Protein AF-A0A3S1U1F9-F1 (afdb_monomer_lite)

Sequence (236 aa):
ARSVPPVSLENPAATLSADITADLNAATVSAKGAITYQPGDEALVGSEPVVNFTAEGPFGAVKRAFDSEPLAQFLTQRALEKEQQRVEAMQAALLEKQRLRREVRYYAALQDARDKAAEELRRQEEAARLKAEADAKAEAEADAQAQAEADAKAQADAEAKAKADADAKAKADAEAKAAAEKQAADEAAKAQAEQERQKAEEAMRIASQEKARLEAERKAAQPPKVERAPLPQAND

pLDDT: mean 85.44, std 15.44, range [35.94, 98.38]

Structure (mmCIF, N/CA/C/O backbone):
data_AF-A0A3S1U1F9-F1
#
_entry.id   AF-A0A3S1U1F9-F1
#
loop_
_atom_site.group_PDB
_atom_site.id
_atom_site.type_symbol
_atom_site.label_atom_id
_atom_site.label_alt_id
_atom_site.label_comp_id
_atom_site.label_asym_id
_atom_site.label_entity_id
_atom_site.label_seq_id
_atom_site.pdbx_PDB_ins_code
_atom_site.Cartn_x
_atom_site.Cartn_y
_atom_site.Cartn_z
_atom_site.occupancy
_atom_site.B_iso_or_equiv
_atom_site.auth_seq_id
_atom_site.auth_comp_id
_atom_site.auth_asym_id
_atom_site.auth_atom_id
_atom_site.pdbx_PDB_model_num
ATOM 1 N N . ALA A 1 1 ? 36.579 3.514 -69.497 1.00 65.81 1 ALA A N 1
ATOM 2 C CA . ALA A 1 1 ? 35.609 3.051 -68.483 1.00 65.81 1 ALA A CA 1
ATOM 3 C C . ALA A 1 1 ? 34.168 3.002 -69.007 1.00 65.81 1 ALA A C 1
ATOM 5 O O . ALA A 1 1 ? 33.682 3.982 -69.561 1.00 65.81 1 ALA A O 1
ATOM 6 N N . ARG A 1 2 ? 33.480 1.869 -68.827 1.00 77.81 2 ARG A N 1
ATOM 7 C CA . ARG A 1 2 ? 32.028 1.714 -68.991 1.00 77.81 2 ARG A CA 1
ATOM 8 C C . ARG A 1 2 ? 31.416 1.624 -67.592 1.00 77.81 2 ARG A C 1
ATOM 10 O O . ARG A 1 2 ? 31.818 0.762 -66.813 1.00 77.81 2 ARG A O 1
ATOM 17 N N . SER A 1 3 ? 30.487 2.521 -67.276 1.00 78.25 3 SER A N 1
ATOM 18 C CA . SER A 1 3 ? 29.719 2.461 -66.029 1.00 78.25 3 SER A CA 1
ATOM 19 C C . SER A 1 3 ? 28.492 1.569 -66.223 1.00 78.25 3 SER A C 1
ATOM 21 O O . SER A 1 3 ? 27.852 1.619 -67.279 1.00 78.25 3 SER A O 1
ATOM 23 N N . VAL A 1 4 ? 28.200 0.722 -65.241 1.00 80.75 4 VAL A N 1
ATOM 24 C CA . VAL A 1 4 ? 26.965 -0.067 -65.160 1.00 80.75 4 VAL A CA 1
ATOM 25 C C . VAL A 1 4 ? 25.932 0.774 -64.397 1.00 80.75 4 VAL A C 1
ATOM 27 O O . VAL A 1 4 ? 26.329 1.530 -63.511 1.00 80.75 4 VAL A O 1
ATOM 30 N N . PRO A 1 5 ? 24.625 0.695 -64.718 1.00 83.44 5 PRO A N 1
ATOM 31 C CA . PRO A 1 5 ? 23.604 1.377 -63.930 1.00 83.44 5 PRO A CA 1
ATOM 32 C C . PRO A 1 5 ? 23.712 1.028 -62.436 1.00 83.44 5 PRO A C 1
ATOM 34 O O . PRO A 1 5 ? 24.032 -0.125 -62.124 1.00 83.44 5 PRO A O 1
ATOM 37 N N . PRO A 1 6 ? 23.426 1.983 -61.532 1.00 86.00 6 PRO A N 1
ATOM 38 C CA . PRO A 1 6 ? 23.401 1.722 -60.098 1.00 86.00 6 PRO A CA 1
ATOM 39 C C . PRO A 1 6 ? 22.451 0.566 -59.791 1.00 86.00 6 PRO A C 1
ATOM 41 O O . PRO A 1 6 ? 21.331 0.508 -60.308 1.00 86.00 6 PRO A O 1
ATOM 44 N N . VAL A 1 7 ? 22.899 -0.353 -58.942 1.00 91.19 7 VAL A N 1
ATOM 45 C CA . VAL A 1 7 ? 22.097 -1.481 -58.473 1.00 91.19 7 VAL A CA 1
ATOM 46 C C . VAL A 1 7 ? 21.600 -1.157 -57.069 1.00 91.19 7 VAL A C 1
ATOM 48 O O . VAL A 1 7 ? 22.403 -0.853 -56.191 1.00 91.19 7 VAL A O 1
ATOM 51 N N . SER A 1 8 ? 20.286 -1.241 -56.858 1.00 92.38 8 SER A N 1
ATOM 52 C CA . SER A 1 8 ? 19.668 -1.184 -55.530 1.00 92.38 8 SER A CA 1
ATOM 53 C C . SER A 1 8 ? 18.930 -2.490 -55.257 1.00 92.38 8 SER A C 1
ATOM 55 O O . SER A 1 8 ? 18.153 -2.946 -56.099 1.00 92.38 8 SER A O 1
ATOM 57 N N . LEU A 1 9 ? 19.185 -3.104 -54.103 1.00 93.50 9 LEU A N 1
ATOM 58 C CA . LEU A 1 9 ? 18.436 -4.248 -53.593 1.00 93.50 9 LEU A CA 1
ATOM 59 C C . LEU A 1 9 ? 17.911 -3.923 -52.202 1.00 93.50 9 LEU A C 1
ATOM 61 O O . LEU A 1 9 ? 18.671 -3.550 -51.313 1.00 93.50 9 LEU A O 1
ATOM 65 N N . GLU A 1 10 ? 16.619 -4.132 -52.001 1.00 94.94 10 GLU A N 1
ATOM 66 C CA . GLU A 1 10 ? 15.950 -3.859 -50.734 1.00 94.94 10 GLU A CA 1
ATOM 67 C C . GLU A 1 10 ? 15.416 -5.150 -50.129 1.00 94.94 10 GLU A C 1
ATOM 69 O O . GLU A 1 10 ? 14.883 -6.021 -50.824 1.00 94.94 10 GLU A O 1
ATOM 74 N N . ASN A 1 11 ? 15.550 -5.271 -48.813 1.00 92.88 11 ASN A N 1
ATOM 75 C CA . ASN A 1 11 ? 14.854 -6.271 -48.021 1.00 92.88 11 ASN A CA 1
ATOM 76 C C . ASN A 1 11 ? 14.323 -5.623 -46.723 1.00 92.88 11 ASN A C 1
ATOM 78 O O . ASN A 1 11 ? 14.666 -4.479 -46.427 1.00 92.88 11 ASN A O 1
ATOM 82 N N . PRO A 1 12 ? 13.505 -6.331 -45.920 1.00 92.75 12 PRO A N 1
ATOM 83 C CA . PRO A 1 12 ? 12.937 -5.765 -44.692 1.00 92.75 12 PRO A CA 1
ATOM 84 C C . PRO A 1 12 ? 13.952 -5.353 -43.610 1.00 92.75 12 PRO A C 1
ATOM 86 O O . PRO A 1 12 ? 13.562 -4.734 -42.630 1.00 92.75 12 PRO A O 1
ATOM 89 N N . ALA A 1 13 ? 15.222 -5.748 -43.726 1.00 92.62 13 ALA A N 1
ATOM 90 C CA . ALA A 1 13 ? 16.257 -5.476 -42.731 1.00 92.62 13 ALA A CA 1
ATOM 91 C C . ALA A 1 13 ? 17.274 -4.416 -43.187 1.00 92.62 13 ALA A C 1
ATOM 93 O O . ALA A 1 13 ? 17.924 -3.796 -42.343 1.00 92.62 13 ALA A O 1
ATOM 94 N N . ALA A 1 14 ? 17.456 -4.224 -44.496 1.00 95.62 14 ALA A N 1
ATOM 95 C CA . ALA A 1 14 ? 18.453 -3.327 -45.060 1.00 95.62 14 ALA A CA 1
ATOM 96 C C . ALA A 1 14 ? 18.211 -3.019 -46.547 1.00 95.62 14 ALA A C 1
ATOM 98 O O . ALA A 1 14 ? 17.645 -3.817 -47.298 1.00 95.62 14 ALA A O 1
ATOM 99 N N . THR A 1 15 ? 18.763 -1.890 -46.977 1.00 96.06 15 THR A N 1
ATOM 100 C CA . THR A 1 15 ? 18.894 -1.487 -48.378 1.00 96.06 15 THR A CA 1
ATOM 101 C C . THR A 1 15 ? 20.366 -1.534 -48.780 1.00 96.06 15 THR A C 1
ATOM 103 O O . THR A 1 15 ? 21.216 -0.948 -48.114 1.00 96.06 15 THR A O 1
ATOM 106 N N . LEU A 1 16 ? 20.676 -2.233 -49.869 1.00 95.81 16 LEU A N 1
ATOM 107 C CA . LEU A 1 16 ? 21.996 -2.289 -50.492 1.00 95.81 16 LEU A CA 1
ATOM 108 C C . LEU A 1 16 ? 21.984 -1.433 -51.759 1.00 95.81 16 LEU A C 1
ATOM 110 O O . LEU A 1 16 ? 21.204 -1.710 -52.665 1.00 95.81 16 LEU A O 1
ATOM 114 N N . SER A 1 17 ? 22.895 -0.471 -51.866 1.00 95.31 17 SER A N 1
ATOM 115 C CA . SER A 1 17 ? 23.140 0.306 -53.085 1.00 95.31 17 SER A CA 1
ATOM 116 C C . SER A 1 17 ? 24.580 0.117 -53.562 1.00 95.31 17 SER A C 1
ATOM 118 O O . SER A 1 17 ? 25.497 0.016 -52.747 1.00 95.31 17 SER A O 1
ATOM 120 N N . ALA A 1 18 ? 24.796 0.023 -54.876 1.00 94.69 18 ALA A N 1
ATOM 121 C CA . ALA A 1 18 ? 26.125 -0.165 -55.453 1.00 94.69 18 ALA A CA 1
ATOM 122 C C . ALA A 1 18 ? 26.265 0.456 -56.851 1.00 94.69 18 ALA A C 1
ATOM 124 O O . ALA A 1 18 ? 25.468 0.179 -57.747 1.00 94.69 18 ALA A O 1
ATOM 125 N N . ASP A 1 19 ? 27.350 1.198 -57.052 1.00 94.38 19 ASP A N 1
ATOM 126 C CA . ASP A 1 19 ? 27.831 1.700 -58.334 1.00 94.38 19 ASP A CA 1
ATOM 127 C C . ASP A 1 19 ? 29.018 0.863 -58.804 1.00 94.38 19 ASP A C 1
ATOM 129 O O . ASP A 1 19 ? 29.989 0.684 -58.064 1.00 94.38 19 ASP A O 1
ATOM 133 N N . ILE A 1 20 ? 28.966 0.362 -60.041 1.00 93.19 20 ILE A N 1
ATOM 134 C CA . ILE A 1 20 ? 30.002 -0.510 -60.608 1.00 93.19 20 ILE A CA 1
ATOM 135 C C . ILE A 1 20 ? 30.534 0.101 -61.903 1.00 93.19 20 ILE A C 1
ATOM 137 O O . ILE A 1 20 ? 29.786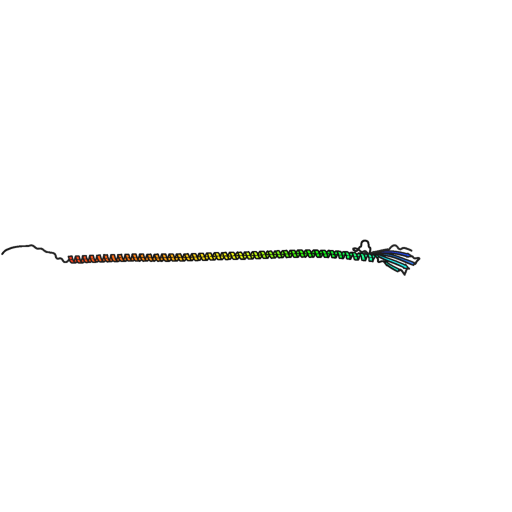 0.361 -62.844 1.00 93.19 20 ILE A O 1
ATOM 141 N N . THR A 1 21 ? 31.849 0.283 -61.984 1.00 92.50 21 THR A N 1
ATOM 142 C CA . THR A 1 21 ? 32.549 0.768 -63.175 1.00 92.50 21 THR A CA 1
ATOM 143 C C . THR A 1 21 ? 33.604 -0.241 -63.615 1.00 92.50 21 THR A C 1
ATOM 145 O O . THR A 1 21 ? 34.376 -0.749 -62.807 1.00 92.50 21 THR A O 1
ATOM 148 N N . ALA A 1 22 ? 33.664 -0.523 -64.914 1.00 90.62 22 ALA A N 1
ATOM 149 C CA . ALA A 1 22 ? 34.665 -1.408 -65.503 1.00 90.62 22 ALA A CA 1
ATOM 150 C C . ALA A 1 22 ? 35.508 -0.652 -66.536 1.00 90.62 22 ALA A C 1
ATOM 152 O O . ALA A 1 22 ? 34.971 -0.037 -67.463 1.00 90.62 22 ALA A O 1
ATOM 153 N N . ASP A 1 23 ? 36.832 -0.711 -66.419 1.00 90.94 23 ASP A N 1
ATOM 154 C CA . ASP A 1 23 ? 37.745 -0.249 -67.458 1.00 90.94 23 ASP A CA 1
ATOM 155 C C . ASP A 1 23 ? 38.333 -1.438 -68.223 1.00 90.94 23 ASP A C 1
ATOM 157 O O . ASP A 1 23 ? 39.190 -2.171 -67.733 1.00 90.94 23 ASP A O 1
ATOM 161 N N . LEU A 1 24 ? 37.848 -1.628 -69.451 1.00 87.06 24 LEU A N 1
ATOM 162 C CA . LEU A 1 24 ? 38.267 -2.729 -70.319 1.00 87.06 24 LEU A CA 1
ATOM 163 C C . LEU A 1 24 ? 39.668 -2.525 -70.911 1.00 87.06 24 LEU A C 1
ATOM 165 O O . LEU A 1 24 ? 40.294 -3.507 -71.295 1.00 87.06 24 LEU A O 1
ATOM 169 N N . ASN A 1 25 ? 40.173 -1.288 -70.962 1.00 88.50 25 ASN A N 1
ATOM 170 C CA . ASN A 1 25 ? 41.516 -1.006 -71.472 1.00 88.50 25 ASN A CA 1
ATOM 171 C C . ASN A 1 25 ? 42.571 -1.300 -70.401 1.00 88.50 25 ASN A C 1
ATOM 173 O O . ASN A 1 25 ? 43.625 -1.847 -70.707 1.00 88.50 25 ASN A O 1
ATOM 177 N N . ALA A 1 26 ? 42.273 -0.955 -69.145 1.00 89.50 26 ALA A N 1
ATOM 178 C CA . ALA A 1 26 ? 43.141 -1.236 -68.002 1.00 89.50 26 ALA A CA 1
ATOM 179 C C . ALA A 1 26 ? 42.895 -2.620 -67.367 1.00 89.50 26 ALA A C 1
ATOM 181 O O . ALA A 1 26 ? 43.621 -3.009 -66.454 1.00 89.50 26 ALA A O 1
ATOM 182 N N . ALA A 1 27 ? 41.881 -3.358 -67.833 1.00 91.00 27 ALA A N 1
ATOM 183 C CA . ALA A 1 27 ? 41.417 -4.614 -67.244 1.00 91.00 27 ALA A CA 1
ATOM 184 C C . ALA A 1 27 ? 41.086 -4.504 -65.737 1.00 91.00 27 ALA A C 1
ATOM 186 O O . ALA A 1 27 ? 41.333 -5.440 -64.970 1.00 91.00 27 ALA A O 1
ATOM 187 N N . THR A 1 28 ? 40.520 -3.370 -65.311 1.00 92.69 28 THR A N 1
ATOM 188 C CA . THR A 1 28 ? 40.162 -3.092 -63.912 1.00 92.69 28 THR A CA 1
ATOM 189 C C . THR A 1 28 ? 38.657 -2.970 -63.702 1.00 92.69 28 THR A C 1
ATOM 191 O O . THR A 1 28 ? 37.895 -2.594 -64.595 1.00 92.69 28 THR A O 1
ATOM 194 N N . VAL A 1 29 ? 38.227 -3.271 -62.479 1.00 93.56 29 VAL A N 1
ATOM 195 C CA . VAL A 1 29 ? 36.866 -3.055 -61.993 1.00 93.56 29 VAL A CA 1
ATOM 196 C C . VAL A 1 29 ? 36.914 -2.278 -60.684 1.00 93.56 29 VAL A C 1
ATOM 198 O O . VAL A 1 29 ? 37.769 -2.537 -59.835 1.00 93.56 29 VAL A O 1
ATOM 201 N N . SER A 1 30 ? 35.991 -1.336 -60.527 1.00 93.38 30 SER A N 1
ATOM 202 C CA . SER A 1 30 ? 35.712 -0.660 -59.268 1.00 93.38 30 SER A CA 1
ATOM 203 C C . SER A 1 30 ? 34.224 -0.759 -58.941 1.00 93.38 30 SER A C 1
ATOM 205 O O . SER A 1 30 ? 33.364 -0.629 -59.810 1.00 93.38 30 SER A O 1
ATOM 207 N N . ALA A 1 31 ? 33.917 -1.019 -57.679 1.00 93.50 31 ALA A N 1
ATOM 208 C CA . ALA A 1 31 ? 32.578 -0.988 -57.131 1.00 93.50 31 ALA A CA 1
ATOM 209 C C . ALA A 1 31 ? 32.597 -0.191 -55.829 1.00 93.50 31 ALA A C 1
ATOM 211 O O . ALA A 1 31 ? 33.501 -0.361 -55.007 1.00 93.50 31 ALA A O 1
ATOM 212 N N . LYS A 1 32 ? 31.612 0.679 -55.642 1.00 95.25 32 LYS A N 1
ATOM 213 C CA . LYS A 1 32 ? 31.396 1.418 -54.396 1.00 95.25 32 LYS A CA 1
ATOM 214 C C . LYS A 1 32 ? 29.932 1.315 -54.031 1.00 95.25 32 LYS A C 1
ATOM 216 O O . LYS A 1 32 ? 29.086 1.402 -54.910 1.00 95.25 32 LYS A O 1
ATOM 221 N N . GLY A 1 33 ? 29.635 1.126 -52.760 1.00 95.69 33 GLY A N 1
ATOM 222 C CA . GLY A 1 33 ? 28.258 0.986 -52.329 1.00 95.69 33 GLY A CA 1
ATOM 223 C C . GLY A 1 33 ? 28.092 1.111 -50.831 1.00 95.69 33 GLY A C 1
ATOM 224 O O . GLY A 1 33 ? 29.069 1.238 -50.090 1.00 95.69 33 GLY A O 1
ATOM 225 N N . ALA A 1 34 ? 26.839 1.062 -50.404 1.00 96.62 34 ALA A N 1
ATOM 226 C CA . ALA A 1 34 ? 26.437 1.171 -49.016 1.00 96.62 34 ALA A CA 1
ATOM 227 C C . ALA A 1 34 ? 25.388 0.109 -48.678 1.00 96.62 34 ALA A C 1
ATOM 229 O O . ALA A 1 34 ? 24.544 -0.243 -49.502 1.00 96.62 34 ALA A O 1
ATOM 230 N N . ILE A 1 35 ? 25.453 -0.400 -47.452 1.00 96.44 35 ILE A N 1
ATOM 231 C CA . ILE A 1 35 ? 24.414 -1.217 -46.828 1.00 96.44 35 ILE A CA 1
ATOM 232 C C . ILE A 1 35 ? 23.820 -0.378 -45.702 1.00 96.44 35 ILE A C 1
ATOM 234 O O . ILE A 1 35 ? 24.473 -0.187 -44.678 1.00 96.44 35 ILE A O 1
ATOM 238 N N . THR A 1 36 ? 22.602 0.116 -45.889 1.00 96.00 36 THR A N 1
ATOM 239 C CA . THR A 1 36 ? 21.860 0.888 -44.887 1.00 96.00 36 THR A CA 1
ATOM 240 C C . THR A 1 36 ? 20.886 -0.037 -44.177 1.00 96.00 36 THR A C 1
ATOM 242 O O . THR A 1 36 ? 19.937 -0.526 -44.790 1.00 96.00 36 THR A O 1
ATOM 245 N N . TYR A 1 37 ? 21.110 -0.305 -42.893 1.00 94.88 37 TYR A N 1
ATOM 246 C CA . TYR A 1 37 ? 20.192 -1.109 -42.087 1.00 94.88 37 TYR A CA 1
ATOM 247 C C . TYR A 1 37 ? 18.928 -0.311 -41.748 1.00 94.88 37 TYR A C 1
ATOM 249 O O . TYR A 1 37 ? 18.971 0.908 -41.604 1.00 94.88 37 TYR A O 1
ATOM 257 N N . GLN A 1 38 ? 17.795 -0.995 -41.604 1.00 93.44 38 GLN A N 1
ATOM 258 C CA . GLN A 1 38 ? 16.540 -0.382 -41.169 1.00 93.44 38 GLN A CA 1
ATOM 259 C C . GLN A 1 38 ? 16.407 -0.532 -39.645 1.00 93.44 38 GLN A C 1
ATOM 261 O O . GLN A 1 38 ? 16.149 -1.638 -39.169 1.00 93.44 38 GLN A O 1
ATOM 266 N N . PRO A 1 39 ? 16.590 0.541 -38.851 1.00 89.06 39 PRO A N 1
ATOM 267 C CA . PRO A 1 39 ? 16.597 0.435 -37.392 1.00 89.06 39 PRO A CA 1
ATOM 268 C C . PRO A 1 39 ? 15.194 0.324 -36.767 1.00 89.06 39 PRO A C 1
ATOM 270 O O . PRO A 1 39 ? 15.086 0.022 -35.582 1.00 89.06 39 PRO A O 1
ATOM 273 N N . GLY A 1 40 ? 14.115 0.546 -37.528 1.00 88.88 40 GLY A N 1
ATOM 274 C CA . GLY A 1 40 ? 12.737 0.460 -37.025 1.00 88.88 40 GLY A CA 1
ATOM 275 C C . GLY A 1 40 ? 12.494 1.400 -35.839 1.00 88.88 40 GLY A C 1
ATOM 276 O O . GLY A 1 40 ? 12.850 2.576 -35.897 1.00 88.88 40 GLY A O 1
ATOM 277 N N . ASP A 1 41 ? 11.959 0.863 -34.739 1.00 85.00 41 ASP A N 1
ATOM 278 C CA . ASP A 1 41 ? 11.736 1.588 -33.473 1.00 85.00 41 ASP A CA 1
ATOM 279 C C . ASP A 1 41 ? 13.042 2.038 -32.787 1.00 85.00 41 ASP A C 1
ATOM 281 O O . ASP A 1 41 ? 13.032 2.766 -31.791 1.00 85.00 41 ASP A O 1
ATOM 285 N N . GLU A 1 42 ? 14.188 1.589 -33.303 1.00 84.56 42 GLU A N 1
ATOM 286 C CA . GLU A 1 42 ? 15.514 1.990 -32.854 1.00 84.56 42 GLU A CA 1
ATOM 287 C C . GLU A 1 42 ? 16.142 3.110 -33.678 1.00 84.56 42 GLU A C 1
ATOM 289 O O . GLU A 1 42 ? 17.321 3.407 -33.489 1.00 84.56 42 GLU A O 1
ATOM 294 N N . ALA A 1 43 ? 15.377 3.729 -34.581 1.00 86.31 43 ALA A N 1
ATOM 295 C CA . ALA A 1 43 ? 15.843 4.862 -35.364 1.00 86.31 43 ALA A CA 1
ATOM 296 C C . ALA A 1 43 ? 16.355 5.991 -34.462 1.00 86.31 43 ALA A C 1
ATOM 298 O O . ALA A 1 43 ? 15.690 6.407 -33.512 1.00 86.31 43 ALA A O 1
ATOM 299 N N . LEU A 1 44 ? 17.539 6.497 -34.801 1.00 85.56 44 LEU A N 1
ATOM 300 C CA . LEU A 1 44 ? 18.187 7.593 -34.102 1.00 85.56 44 LEU A CA 1
ATOM 301 C C . LEU A 1 44 ? 18.213 8.830 -35.002 1.00 85.56 44 LEU A C 1
ATOM 303 O O . LEU A 1 44 ? 18.618 8.767 -36.161 1.00 85.56 44 LEU A O 1
ATOM 307 N N . VAL A 1 45 ? 17.777 9.972 -34.472 1.00 80.81 45 VAL A N 1
ATOM 308 C CA . VAL A 1 45 ? 17.743 11.230 -35.223 1.00 80.81 45 VAL A CA 1
ATOM 309 C C . VAL A 1 45 ? 19.170 11.666 -35.558 1.00 80.81 45 VAL A C 1
ATOM 311 O O . VAL A 1 45 ? 19.980 11.907 -34.669 1.00 80.81 45 VAL A O 1
ATOM 314 N N . GLY A 1 46 ? 19.472 11.793 -36.851 1.00 80.00 46 GLY A N 1
ATOM 315 C CA . GLY A 1 46 ? 20.762 12.302 -37.324 1.00 80.00 46 GLY A CA 1
ATOM 316 C C . GLY A 1 46 ? 21.886 11.267 -37.418 1.00 80.00 46 GLY A C 1
ATOM 317 O O . GLY A 1 46 ? 23.020 11.656 -37.688 1.00 80.00 46 GLY A O 1
ATOM 318 N N . SER A 1 47 ? 21.606 9.971 -37.241 1.00 85.81 47 SER A N 1
ATOM 319 C CA . SER A 1 47 ? 22.559 8.909 -37.585 1.00 85.81 47 SER A CA 1
ATOM 320 C C . SER A 1 47 ? 21.864 7.733 -38.263 1.00 85.81 47 SER A C 1
ATOM 322 O O . SER A 1 47 ? 20.813 7.268 -37.827 1.00 85.81 47 SER A O 1
ATOM 324 N N . GLU A 1 48 ? 22.469 7.247 -39.342 1.00 88.88 48 GLU A N 1
ATOM 325 C CA . GLU A 1 48 ? 21.988 6.080 -40.074 1.00 88.88 48 GLU A CA 1
ATOM 326 C C . GLU A 1 48 ? 22.963 4.912 -39.878 1.00 88.88 48 GLU A C 1
ATOM 328 O O . GLU A 1 48 ? 24.181 5.103 -39.965 1.00 88.88 48 GLU A O 1
ATOM 333 N N . PRO A 1 49 ? 22.467 3.690 -39.624 1.00 95.25 49 PRO A N 1
ATOM 334 C CA . PRO A 1 49 ? 23.313 2.511 -39.503 1.00 95.25 49 PRO A CA 1
ATOM 335 C C . PRO A 1 49 ? 23.764 2.049 -40.893 1.00 95.25 49 PRO A C 1
ATOM 337 O O . PRO A 1 49 ? 23.144 1.181 -41.507 1.00 95.25 49 PRO A O 1
ATOM 340 N N . VAL A 1 50 ? 24.846 2.640 -41.398 1.00 96.31 50 VAL A N 1
ATOM 341 C CA . VAL A 1 50 ? 25.380 2.363 -42.739 1.00 96.31 50 VAL A CA 1
ATOM 342 C C . VAL A 1 50 ? 26.739 1.671 -42.665 1.00 96.31 50 VAL A C 1
ATOM 344 O O . VAL A 1 50 ? 27.599 2.040 -41.865 1.00 96.31 50 VAL A O 1
ATOM 347 N N . VAL A 1 51 ? 26.947 0.682 -43.534 1.00 97.12 51 VAL A N 1
ATOM 348 C CA . VAL A 1 51 ? 28.263 0.103 -43.829 1.00 97.12 51 VAL A CA 1
ATOM 349 C C . VAL A 1 51 ? 28.613 0.405 -45.276 1.00 97.12 51 VAL A C 1
ATOM 351 O O . VAL A 1 51 ? 27.962 -0.089 -46.197 1.00 97.12 51 VAL A O 1
ATOM 354 N N . ASN A 1 52 ? 29.663 1.192 -45.480 1.00 96.56 52 ASN A N 1
ATOM 355 C CA . ASN A 1 52 ? 30.181 1.477 -46.810 1.00 96.56 52 ASN A CA 1
ATOM 356 C C . ASN A 1 52 ? 31.124 0.355 -47.239 1.00 96.56 52 ASN A C 1
ATOM 358 O O . ASN A 1 52 ? 31.871 -0.197 -46.429 1.00 96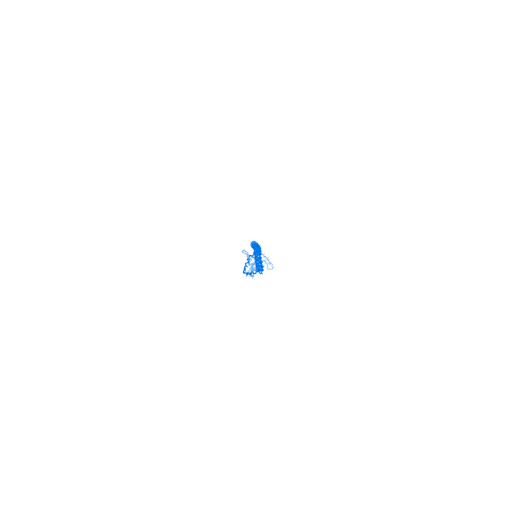.56 52 ASN A O 1
ATOM 362 N N . PHE A 1 53 ? 31.139 0.025 -48.523 1.00 96.62 53 PHE A N 1
ATOM 363 C CA . PHE A 1 53 ? 32.107 -0.912 -49.070 1.00 96.62 53 PHE A CA 1
ATOM 364 C C . PHE A 1 53 ? 32.689 -0.399 -50.377 1.00 96.62 53 PHE A C 1
ATOM 366 O O . PHE A 1 53 ? 32.034 0.276 -51.174 1.00 96.62 53 PHE A O 1
ATOM 373 N N . THR A 1 54 ? 33.944 -0.756 -50.610 1.00 96.56 54 THR A N 1
ATOM 374 C CA . THR A 1 54 ? 34.626 -0.523 -51.876 1.00 96.56 54 THR A CA 1
ATOM 375 C C . THR A 1 54 ? 35.291 -1.810 -52.332 1.00 96.56 54 THR A C 1
ATOM 377 O O . THR A 1 54 ? 35.774 -2.609 -51.528 1.00 96.56 54 THR A O 1
ATOM 380 N N . ALA A 1 55 ? 35.286 -2.049 -53.635 1.00 95.38 55 ALA A N 1
ATOM 381 C CA . ALA A 1 55 ? 35.986 -3.162 -54.245 1.00 95.38 55 ALA A CA 1
ATOM 382 C C . ALA A 1 55 ? 36.699 -2.656 -55.494 1.00 95.38 55 ALA A C 1
ATOM 384 O O . ALA A 1 55 ? 36.039 -2.192 -56.413 1.00 95.38 55 ALA A O 1
ATOM 385 N N . GLU A 1 56 ? 38.025 -2.711 -55.540 1.00 94.25 56 GLU A N 1
ATOM 386 C CA . GLU A 1 56 ? 38.796 -2.190 -56.669 1.00 94.25 56 GLU A CA 1
ATOM 387 C C . GLU A 1 56 ? 39.978 -3.101 -57.002 1.00 94.25 56 GLU A C 1
ATOM 389 O O . GLU A 1 56 ? 40.652 -3.639 -56.117 1.00 94.25 56 GLU A O 1
ATOM 394 N N . GLY A 1 57 ? 40.228 -3.295 -58.294 1.00 93.44 57 GLY A N 1
ATOM 395 C CA . GLY A 1 57 ? 41.422 -3.978 -58.776 1.00 93.44 57 GLY A CA 1
ATOM 396 C C . GLY A 1 57 ? 41.249 -4.625 -60.148 1.00 93.44 57 GLY A C 1
ATOM 397 O O . GLY A 1 57 ? 40.214 -4.459 -60.795 1.00 93.44 57 GLY A O 1
ATOM 398 N N . PRO A 1 58 ? 42.267 -5.367 -60.611 1.00 93.38 58 PRO A N 1
ATOM 399 C CA . PRO A 1 58 ? 42.196 -6.124 -61.854 1.00 93.38 58 PRO A CA 1
ATOM 400 C C . PRO A 1 58 ? 41.125 -7.216 -61.804 1.00 93.38 58 PRO A C 1
ATOM 402 O O . PRO A 1 58 ? 40.838 -7.771 -60.736 1.00 93.38 58 PRO A O 1
ATOM 405 N N . PHE A 1 59 ? 40.592 -7.600 -62.966 1.00 84.56 59 PHE A N 1
ATOM 406 C CA . PHE A 1 59 ? 39.745 -8.790 -63.075 1.00 84.56 59 PHE A CA 1
ATOM 407 C C . PHE A 1 59 ? 40.508 -10.026 -62.553 1.00 84.56 59 PHE A C 1
ATOM 409 O O . PHE A 1 59 ? 41.546 -10.398 -63.091 1.00 84.56 59 PHE A O 1
ATOM 416 N N . GLY A 1 60 ? 40.021 -10.634 -61.464 1.00 85.81 60 GLY A N 1
ATOM 417 C CA . GLY A 1 60 ? 40.657 -11.779 -60.788 1.00 85.81 60 GLY A CA 1
ATOM 418 C C . GLY A 1 60 ? 41.489 -11.445 -59.539 1.00 85.81 60 GLY A C 1
ATOM 419 O O . GLY A 1 60 ? 41.841 -12.358 -58.799 1.00 85.81 60 GLY A O 1
ATOM 420 N N . ALA A 1 61 ? 41.754 -10.163 -59.255 1.00 92.12 61 ALA A N 1
ATOM 421 C CA . ALA A 1 61 ? 42.540 -9.719 -58.094 1.00 92.12 61 ALA A CA 1
ATOM 422 C C . ALA A 1 61 ? 41.933 -8.481 -57.400 1.00 92.12 61 ALA A C 1
ATOM 424 O O . ALA A 1 61 ? 42.645 -7.570 -56.971 1.00 92.12 61 ALA A O 1
ATOM 425 N N . VAL A 1 62 ? 40.603 -8.436 -57.300 1.00 94.38 62 VAL A N 1
ATOM 426 C CA . VAL A 1 62 ? 39.865 -7.327 -56.678 1.00 94.38 62 VAL A CA 1
ATOM 427 C C . VAL A 1 62 ? 40.108 -7.302 -55.167 1.00 94.38 62 VAL A C 1
ATOM 429 O O . VAL A 1 62 ? 39.851 -8.287 -54.467 1.00 94.38 62 VAL A O 1
ATOM 432 N N . LYS A 1 63 ? 40.559 -6.160 -54.643 1.00 95.50 63 LYS A N 1
ATOM 433 C CA . LYS A 1 63 ? 40.659 -5.910 -53.199 1.00 95.50 63 LYS A CA 1
ATOM 434 C C . LYS A 1 63 ? 39.355 -5.305 -52.702 1.00 95.50 63 LYS A C 1
ATOM 436 O O . LYS A 1 63 ? 38.787 -4.458 -53.375 1.00 95.50 63 LYS A O 1
ATOM 441 N N . ARG A 1 64 ? 38.895 -5.732 -51.527 1.00 95.25 64 ARG A N 1
ATOM 442 C CA . ARG A 1 64 ? 37.661 -5.251 -50.889 1.00 95.25 64 ARG A CA 1
ATOM 443 C C . ARG A 1 64 ? 38.003 -4.534 -49.590 1.00 95.25 64 ARG A C 1
ATOM 445 O O . ARG A 1 64 ? 38.842 -5.032 -48.842 1.00 95.25 64 ARG A O 1
ATOM 452 N N . ALA A 1 65 ? 37.338 -3.423 -49.318 1.00 96.31 65 ALA A N 1
ATOM 453 C CA . ALA A 1 65 ? 37.396 -2.714 -48.050 1.00 96.31 65 ALA A CA 1
ATOM 454 C C . ALA A 1 65 ? 35.976 -2.405 -47.567 1.00 96.31 65 ALA A C 1
ATOM 456 O O . ALA A 1 65 ? 35.078 -2.167 -48.374 1.00 96.31 65 ALA A O 1
ATOM 457 N N . PHE A 1 66 ? 35.795 -2.416 -46.250 1.00 96.38 66 PHE A N 1
ATOM 458 C CA . PHE A 1 66 ? 34.544 -2.071 -45.588 1.00 96.38 66 PHE A CA 1
ATOM 459 C C . PHE A 1 66 ? 34.829 -0.965 -44.585 1.00 96.38 66 PHE A C 1
ATOM 461 O O . PHE A 1 66 ? 35.778 -1.065 -43.809 1.00 96.38 66 PHE A O 1
ATOM 468 N N . ASP A 1 67 ? 34.003 0.066 -44.615 1.00 96.12 67 ASP A N 1
ATOM 469 C CA . ASP A 1 67 ? 33.983 1.131 -43.633 1.00 96.12 67 ASP A CA 1
ATOM 470 C C . ASP A 1 67 ? 32.692 0.991 -42.817 1.00 96.12 67 ASP A C 1
ATOM 472 O O . ASP A 1 67 ? 31.581 1.239 -43.293 1.00 96.12 67 ASP A O 1
ATOM 476 N N . SER A 1 68 ? 32.863 0.498 -41.592 1.00 96.12 68 SER A N 1
ATOM 477 C CA . SER A 1 68 ? 31.804 0.311 -40.603 1.00 96.12 68 SER A CA 1
ATOM 478 C C . SER A 1 68 ? 31.827 1.388 -39.518 1.00 96.12 68 SER A C 1
ATOM 480 O O . SER A 1 68 ? 31.159 1.221 -38.497 1.00 96.12 68 SER A O 1
ATOM 482 N N . GLU A 1 69 ? 32.613 2.455 -39.689 1.00 95.25 69 GLU A N 1
ATOM 483 C CA . GLU A 1 69 ? 32.679 3.560 -38.732 1.00 95.25 69 GLU A CA 1
ATOM 484 C C . GLU A 1 69 ? 31.300 4.213 -38.518 1.00 95.25 69 GLU A C 1
ATOM 486 O O . GLU A 1 69 ? 30.906 4.353 -37.354 1.00 95.25 69 GLU A O 1
ATOM 491 N N . PRO A 1 70 ? 30.482 4.479 -39.564 1.00 94.50 70 PRO A N 1
ATOM 492 C CA . PRO A 1 70 ? 29.141 5.037 -39.375 1.00 94.50 70 PRO A CA 1
ATOM 493 C C . PRO A 1 70 ? 28.209 4.110 -38.578 1.00 94.50 70 PRO A C 1
ATOM 495 O O . PRO A 1 70 ? 27.511 4.559 -37.667 1.00 94.50 70 PRO A O 1
ATOM 498 N N . LEU A 1 71 ? 28.235 2.799 -38.849 1.00 94.56 71 LEU A N 1
ATOM 499 C CA . LEU A 1 71 ? 27.463 1.816 -38.082 1.00 94.56 71 LEU A CA 1
ATOM 500 C C . LEU A 1 71 ? 27.919 1.746 -36.617 1.00 94.56 71 LEU A C 1
ATOM 502 O O . LEU A 1 71 ? 27.084 1.701 -35.713 1.00 94.56 71 LEU A O 1
ATOM 506 N N . ALA A 1 72 ? 29.229 1.746 -36.363 1.00 94.62 72 ALA A N 1
ATOM 507 C CA . ALA A 1 72 ? 29.759 1.752 -35.002 1.00 94.62 72 ALA A CA 1
ATOM 508 C C . ALA A 1 72 ? 29.327 3.021 -34.246 1.00 94.62 72 ALA A C 1
ATOM 510 O O . ALA A 1 72 ? 28.934 2.954 -33.078 1.00 94.62 72 ALA A O 1
ATOM 511 N N . GLN A 1 73 ? 29.325 4.170 -34.922 1.00 93.62 73 GLN A N 1
ATOM 512 C CA . GLN A 1 73 ? 28.859 5.433 -34.362 1.00 93.62 73 GLN A CA 1
ATOM 513 C C . GLN A 1 73 ? 27.351 5.413 -34.049 1.00 93.62 73 GLN A C 1
ATOM 515 O O . GLN A 1 73 ? 26.946 5.880 -32.985 1.00 93.62 73 GLN A O 1
ATOM 520 N N . PHE A 1 74 ? 26.519 4.832 -34.917 1.00 95.19 74 PHE A N 1
ATOM 521 C CA . PHE A 1 74 ? 25.091 4.640 -34.645 1.00 95.19 74 PHE A CA 1
ATOM 522 C C . PHE A 1 74 ? 24.860 3.736 -33.423 1.00 95.19 74 PHE A C 1
ATOM 524 O O . PHE A 1 74 ? 24.133 4.099 -32.498 1.00 95.19 74 PHE A O 1
ATOM 531 N N . LEU A 1 75 ? 25.512 2.568 -33.376 1.00 94.12 75 LEU A N 1
ATOM 532 C CA . LEU A 1 75 ? 25.322 1.594 -32.296 1.00 94.12 75 LEU A CA 1
ATOM 533 C C . LEU A 1 75 ? 25.787 2.126 -30.938 1.00 94.12 75 LEU A C 1
ATOM 535 O O . LEU A 1 75 ? 25.152 1.850 -29.921 1.00 94.12 75 LEU A O 1
ATOM 539 N N . THR A 1 76 ? 26.874 2.898 -30.909 1.00 93.06 76 THR A N 1
ATOM 540 C CA . THR A 1 76 ? 27.369 3.520 -29.672 1.00 93.06 76 THR A CA 1
ATOM 541 C C . THR A 1 76 ? 26.403 4.574 -29.142 1.00 93.06 76 THR A C 1
ATOM 543 O O . THR A 1 76 ? 26.091 4.556 -27.950 1.00 93.06 76 THR A O 1
ATOM 546 N N . GLN A 1 77 ? 25.862 5.437 -30.007 1.00 92.50 77 GLN A N 1
ATOM 547 C CA . GLN A 1 77 ? 24.833 6.395 -29.599 1.00 92.50 77 GLN A CA 1
ATOM 548 C C . GLN A 1 77 ? 23.555 5.682 -29.141 1.00 92.50 77 GLN A C 1
ATOM 550 O O . GLN A 1 77 ? 23.017 5.998 -28.081 1.00 92.50 77 GLN A O 1
ATOM 555 N N . ARG A 1 78 ? 23.114 4.649 -29.867 1.00 93.62 78 ARG A N 1
ATOM 556 C CA . ARG A 1 78 ? 21.921 3.878 -29.503 1.00 93.62 78 ARG A CA 1
ATOM 557 C C . ARG A 1 78 ? 22.066 3.162 -28.160 1.00 93.62 78 ARG A C 1
ATOM 559 O O . ARG A 1 78 ? 21.118 3.115 -27.377 1.00 93.62 78 ARG A O 1
ATOM 566 N N . ALA A 1 79 ? 23.244 2.607 -27.881 1.00 92.44 79 ALA A N 1
ATOM 567 C CA . ALA A 1 79 ? 23.538 1.982 -26.596 1.00 92.44 79 ALA A CA 1
ATOM 568 C C . ALA A 1 79 ? 23.471 2.998 -25.445 1.00 92.44 79 ALA A C 1
ATOM 570 O O . ALA A 1 79 ? 22.918 2.689 -24.389 1.00 92.44 79 ALA A O 1
ATOM 571 N N . LEU A 1 80 ? 23.975 4.217 -25.664 1.00 93.75 80 LEU A N 1
ATOM 572 C CA . LEU A 1 80 ? 23.914 5.295 -24.682 1.00 93.75 80 LEU A CA 1
ATOM 573 C C . LEU A 1 80 ? 22.468 5.725 -24.392 1.00 93.75 80 LEU A C 1
ATOM 575 O O . LEU A 1 80 ? 22.099 5.836 -23.226 1.00 93.75 80 LEU A O 1
ATOM 579 N N . GLU A 1 81 ? 21.643 5.931 -25.419 1.00 92.31 81 GLU A N 1
ATOM 580 C CA . GLU A 1 81 ? 20.231 6.292 -25.230 1.00 92.31 81 GLU A CA 1
ATOM 581 C C . GLU A 1 81 ? 19.450 5.220 -24.473 1.00 92.31 81 GLU A C 1
ATOM 583 O O . GLU A 1 81 ? 18.694 5.535 -23.554 1.00 92.31 81 GLU A O 1
ATOM 588 N N . LYS A 1 82 ? 19.653 3.942 -24.818 1.00 93.00 82 LYS A N 1
ATOM 589 C CA . LYS A 1 82 ? 19.021 2.824 -24.107 1.00 93.00 82 LYS A CA 1
ATOM 590 C C . LYS A 1 82 ? 19.408 2.806 -22.631 1.00 93.00 82 LYS A C 1
ATOM 592 O O . LYS A 1 82 ? 18.555 2.551 -21.781 1.00 93.00 82 LYS A O 1
ATOM 597 N N . GLU A 1 83 ? 20.667 3.096 -22.313 1.00 94.50 83 GLU A N 1
ATOM 598 C CA . GLU A 1 83 ? 21.115 3.157 -20.923 1.00 94.50 83 GLU A CA 1
ATOM 599 C C . GLU A 1 83 ? 20.532 4.374 -20.191 1.00 94.50 83 GLU A C 1
ATOM 601 O O . GLU A 1 83 ? 20.082 4.236 -19.055 1.00 94.50 83 GLU A O 1
ATOM 606 N N . GLN A 1 84 ? 20.437 5.539 -20.842 1.00 95.94 84 GLN A N 1
ATOM 607 C CA . GLN A 1 84 ? 19.758 6.711 -20.272 1.00 95.94 84 GLN A CA 1
ATOM 608 C C . GLN A 1 84 ? 18.286 6.408 -19.965 1.00 95.94 84 GLN A C 1
ATOM 610 O O . GLN A 1 84 ? 17.852 6.581 -18.826 1.00 95.94 84 GLN A O 1
ATOM 615 N N . GLN A 1 85 ? 17.547 5.850 -20.928 1.00 94.56 85 GLN A N 1
ATOM 616 C CA . GLN A 1 85 ? 16.151 5.443 -20.737 1.00 94.56 85 GLN A CA 1
ATOM 617 C C . GLN A 1 85 ? 15.999 4.427 -19.601 1.00 94.56 85 GLN A C 1
ATOM 619 O O . GLN A 1 85 ? 15.072 4.514 -18.795 1.00 94.56 85 GLN A O 1
ATOM 624 N N . ARG A 1 86 ? 16.925 3.467 -19.493 1.00 96.75 86 ARG A N 1
ATOM 625 C CA . ARG A 1 86 ? 16.930 2.482 -18.408 1.00 96.75 86 ARG A CA 1
ATOM 626 C C . ARG A 1 86 ? 17.144 3.136 -17.045 1.00 96.75 86 ARG A C 1
ATOM 628 O O . ARG A 1 86 ? 16.465 2.763 -16.086 1.00 96.75 86 ARG A O 1
ATOM 635 N N . VAL A 1 87 ? 18.076 4.081 -16.943 1.00 97.75 87 VAL A N 1
ATOM 636 C CA . VAL A 1 87 ? 18.358 4.808 -15.699 1.00 97.75 87 VAL A CA 1
ATOM 637 C C . VAL A 1 87 ? 17.160 5.660 -15.293 1.00 97.75 87 VAL A C 1
ATOM 639 O O . VAL A 1 87 ? 16.752 5.605 -14.134 1.00 97.75 87 VAL A O 1
ATOM 642 N N . GLU A 1 88 ? 16.547 6.382 -16.227 1.00 96.81 88 GLU A N 1
ATOM 643 C CA . GLU A 1 88 ? 15.345 7.179 -15.965 1.00 96.81 88 GLU A CA 1
ATOM 644 C C . GLU A 1 88 ? 14.170 6.301 -15.524 1.00 96.81 88 GLU A C 1
ATOM 646 O O . GLU A 1 88 ? 13.537 6.578 -14.502 1.00 96.81 88 GLU A O 1
ATOM 651 N N . ALA A 1 89 ? 13.930 5.183 -16.215 1.00 97.19 89 ALA A N 1
ATOM 652 C CA . ALA A 1 89 ? 12.909 4.213 -15.828 1.00 97.19 89 ALA A CA 1
ATOM 653 C C . ALA A 1 89 ? 13.180 3.624 -14.433 1.00 97.19 89 ALA A C 1
ATOM 655 O O . ALA A 1 89 ? 12.260 3.472 -13.628 1.00 97.19 89 ALA A O 1
ATOM 656 N N . MET A 1 90 ? 14.443 3.336 -14.106 1.00 96.50 90 MET A N 1
ATOM 657 C CA . MET A 1 90 ? 14.836 2.854 -12.781 1.00 96.50 90 MET A CA 1
ATOM 658 C C . MET A 1 90 ? 14.605 3.913 -11.698 1.00 96.50 90 MET A C 1
ATOM 660 O O . MET A 1 90 ? 14.102 3.584 -10.621 1.00 96.50 90 MET A O 1
ATOM 664 N N . GLN A 1 91 ? 14.947 5.175 -11.963 1.00 96.94 91 GLN A N 1
ATOM 665 C CA . GLN A 1 91 ? 14.714 6.284 -11.037 1.00 96.94 91 GLN A CA 1
ATOM 666 C C . GLN A 1 91 ? 13.213 6.514 -10.814 1.00 96.94 91 GLN A C 1
ATOM 668 O O . GLN A 1 91 ? 12.780 6.611 -9.663 1.00 96.94 91 GLN A O 1
ATOM 673 N N . ALA A 1 92 ? 12.412 6.510 -11.883 1.00 97.06 92 ALA A N 1
ATOM 674 C CA . ALA A 1 92 ? 10.957 6.628 -11.815 1.00 97.06 92 ALA A CA 1
ATOM 675 C C . ALA A 1 92 ? 10.337 5.485 -10.995 1.00 97.06 92 ALA A C 1
ATOM 677 O O . ALA A 1 92 ? 9.595 5.735 -10.042 1.00 97.06 92 ALA A O 1
ATOM 678 N N . ALA A 1 93 ? 10.722 4.237 -11.280 1.00 97.38 93 ALA A N 1
ATOM 679 C CA . ALA A 1 93 ? 10.247 3.064 -10.548 1.00 97.38 93 ALA A CA 1
ATOM 680 C C . ALA A 1 93 ? 10.661 3.089 -9.067 1.00 97.38 93 ALA A C 1
ATOM 682 O O . ALA A 1 93 ? 9.902 2.673 -8.188 1.00 97.38 93 ALA A O 1
ATOM 683 N N . LEU A 1 94 ? 11.862 3.586 -8.755 1.00 97.44 94 LEU A N 1
ATOM 684 C CA . LEU A 1 94 ? 12.336 3.710 -7.380 1.00 97.44 94 LEU A CA 1
ATOM 685 C C . LEU A 1 94 ? 11.518 4.743 -6.600 1.00 97.44 94 LEU A C 1
ATOM 687 O O . LEU A 1 94 ? 11.097 4.455 -5.476 1.00 97.44 94 LEU A O 1
ATOM 691 N N . LEU A 1 95 ? 11.264 5.916 -7.184 1.00 96.94 95 LEU A N 1
ATOM 692 C CA . LEU A 1 95 ? 10.438 6.956 -6.568 1.00 96.94 95 LEU A CA 1
ATOM 693 C C . LEU A 1 95 ? 8.994 6.488 -6.380 1.00 96.94 95 LEU A C 1
ATOM 695 O O . LEU A 1 95 ? 8.423 6.668 -5.301 1.00 96.94 95 LEU A O 1
ATOM 699 N N . GLU A 1 96 ? 8.424 5.809 -7.373 1.00 9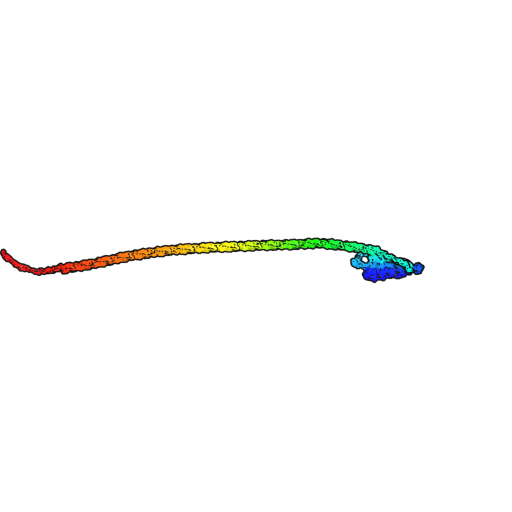7.19 96 GLU A N 1
ATOM 700 C CA . GLU A 1 96 ? 7.091 5.224 -7.262 1.00 97.19 96 GLU A CA 1
ATOM 701 C C . GLU A 1 96 ? 7.034 4.167 -6.153 1.00 97.19 96 GLU A C 1
ATOM 703 O O . GLU A 1 96 ? 6.144 4.198 -5.302 1.00 97.19 96 GLU A O 1
ATOM 708 N N . LYS A 1 97 ? 8.032 3.282 -6.069 1.00 97.81 97 LYS A N 1
ATOM 709 C CA . LYS A 1 97 ? 8.123 2.286 -4.995 1.00 97.81 97 LYS A CA 1
ATOM 710 C C . LYS A 1 97 ? 8.249 2.935 -3.618 1.00 97.81 97 LYS A C 1
ATOM 712 O O . LYS A 1 97 ? 7.688 2.426 -2.646 1.00 97.81 97 LYS A O 1
ATOM 717 N N . GLN A 1 98 ? 8.972 4.050 -3.502 1.00 97.00 98 GLN A N 1
ATOM 718 C CA . GLN A 1 98 ? 9.023 4.822 -2.260 1.00 97.00 98 GLN A CA 1
ATOM 719 C C . GLN A 1 98 ? 7.661 5.436 -1.916 1.00 97.00 98 GLN A C 1
ATOM 721 O O . GLN A 1 98 ? 7.250 5.347 -0.757 1.00 97.00 98 GLN A O 1
ATOM 726 N N . ARG A 1 99 ? 6.947 6.003 -2.898 1.00 97.81 99 ARG A N 1
ATOM 727 C CA . ARG A 1 99 ? 5.582 6.529 -2.731 1.00 97.81 99 ARG A CA 1
ATOM 728 C C . ARG A 1 99 ? 4.632 5.443 -2.228 1.00 97.81 99 ARG A C 1
ATOM 730 O O . ARG A 1 99 ? 4.031 5.615 -1.172 1.00 97.81 99 ARG A O 1
ATOM 737 N N . LEU A 1 100 ? 4.590 4.296 -2.904 1.00 97.69 100 LEU A N 1
ATOM 738 C CA . LEU A 1 100 ? 3.726 3.169 -2.545 1.00 97.69 100 LEU A CA 1
ATOM 739 C C . LEU A 1 100 ? 4.039 2.624 -1.147 1.00 97.69 100 LEU A C 1
ATOM 741 O O . LEU A 1 100 ? 3.134 2.348 -0.369 1.00 97.69 100 LEU A O 1
ATOM 745 N N . ARG A 1 101 ? 5.320 2.523 -0.767 1.00 97.56 101 ARG A N 1
ATOM 746 C CA . ARG A 1 101 ? 5.695 2.118 0.600 1.00 97.56 101 ARG A CA 1
ATOM 747 C C . ARG A 1 101 ? 5.178 3.085 1.663 1.00 97.56 101 ARG A C 1
ATOM 749 O O . ARG A 1 101 ? 4.821 2.638 2.750 1.00 97.56 101 ARG A O 1
ATOM 756 N N . ARG A 1 102 ? 5.175 4.393 1.389 1.00 97.81 102 ARG A N 1
ATOM 757 C CA . ARG A 1 102 ? 4.620 5.396 2.315 1.00 97.81 102 ARG A CA 1
ATOM 758 C C . ARG A 1 102 ? 3.106 5.261 2.416 1.00 97.81 102 ARG A C 1
ATOM 760 O O . ARG A 1 102 ? 2.580 5.292 3.520 1.00 97.81 102 ARG A O 1
ATOM 767 N N . GLU A 1 103 ? 2.442 5.054 1.289 1.00 97.56 103 GLU A N 1
ATOM 768 C CA . GLU A 1 103 ? 0.993 4.888 1.214 1.00 97.56 103 GLU A CA 1
ATOM 769 C C . GLU A 1 103 ? 0.518 3.625 1.947 1.00 97.56 103 GLU A C 1
ATOM 771 O O . GLU A 1 103 ? -0.356 3.701 2.805 1.00 97.56 103 GLU A O 1
ATOM 776 N N . VAL A 1 104 ? 1.180 2.484 1.732 1.00 98.25 104 VAL A N 1
ATOM 777 C CA . VAL A 1 104 ? 0.895 1.239 2.468 1.00 98.25 104 VAL A CA 1
ATOM 778 C C . VAL A 1 104 ? 1.095 1.425 3.973 1.00 98.25 104 VAL A C 1
ATOM 780 O O . VAL A 1 104 ? 0.248 1.011 4.759 1.00 98.25 104 VAL A O 1
ATOM 783 N N . ARG A 1 105 ? 2.186 2.082 4.393 1.00 97.69 105 ARG A N 1
ATOM 784 C CA . ARG A 1 105 ? 2.425 2.381 5.816 1.00 97.69 105 ARG A CA 1
ATOM 785 C C . ARG A 1 105 ? 1.345 3.283 6.403 1.00 97.69 105 ARG A C 1
ATOM 787 O O . ARG A 1 105 ? 0.943 3.064 7.539 1.00 97.69 105 ARG A O 1
ATOM 794 N N . TYR A 1 106 ? 0.889 4.278 5.647 1.00 97.81 106 TYR A N 1
ATOM 795 C CA . TYR A 1 106 ? -0.176 5.176 6.077 1.00 97.81 106 TYR A CA 1
ATOM 796 C C . TYR A 1 106 ? -1.490 4.420 6.293 1.00 97.81 106 TYR A C 1
ATOM 798 O O . TYR A 1 106 ? -2.098 4.551 7.353 1.00 97.81 106 TYR A O 1
ATOM 806 N N . TYR A 1 107 ? -1.894 3.577 5.339 1.00 97.38 107 TYR A N 1
ATOM 807 C CA . TYR A 1 107 ? -3.125 2.799 5.471 1.00 97.38 107 TYR A CA 1
ATOM 808 C C . TYR A 1 107 ? -3.051 1.737 6.569 1.00 97.38 107 TYR A C 1
ATOM 810 O O . TYR A 1 107 ? -4.024 1.584 7.302 1.00 97.38 107 TYR A O 1
ATOM 818 N N . ALA A 1 108 ? -1.907 1.072 6.742 1.00 98.06 108 ALA A N 1
ATOM 819 C CA . ALA A 1 108 ? -1.703 0.145 7.854 1.00 98.06 108 ALA A CA 1
ATOM 820 C C . ALA A 1 108 ? -1.818 0.863 9.211 1.00 98.06 108 ALA A C 1
ATOM 822 O O . ALA A 1 108 ? -2.586 0.441 10.066 1.00 98.06 108 ALA A O 1
ATOM 823 N N . ALA A 1 109 ? -1.151 2.012 9.379 1.00 97.88 109 ALA A N 1
ATOM 824 C CA . ALA A 1 109 ? -1.248 2.798 10.611 1.00 97.88 109 ALA A CA 1
ATOM 825 C C . ALA A 1 109 ? -2.677 3.307 10.877 1.00 97.88 109 ALA A C 1
ATOM 827 O O . ALA A 1 109 ? -3.114 3.368 12.025 1.00 97.88 109 ALA A O 1
ATOM 828 N N . LEU A 1 110 ? -3.416 3.665 9.822 1.00 98.38 110 LEU A N 1
ATOM 829 C CA . LEU A 1 110 ? -4.814 4.075 9.933 1.00 98.38 110 LEU A CA 1
ATOM 830 C C . LEU A 1 110 ? -5.725 2.911 10.350 1.00 98.38 110 LEU A C 1
ATOM 832 O O . LEU A 1 110 ? -6.650 3.123 11.132 1.00 98.38 110 LEU A O 1
ATOM 836 N N . GLN A 1 111 ? -5.481 1.704 9.835 1.00 97.44 111 GLN A N 1
ATOM 837 C CA . GLN A 1 111 ? -6.193 0.492 10.248 1.00 97.44 111 GLN A CA 1
ATOM 838 C C . GLN A 1 111 ? -5.896 0.160 11.713 1.00 97.44 111 GLN A C 1
ATOM 840 O O . GLN A 1 111 ? -6.833 0.086 12.503 1.00 97.44 111 GLN A O 1
ATOM 845 N N . ASP A 1 112 ? -4.622 0.128 12.107 1.00 97.88 112 ASP A N 1
ATOM 846 C CA . ASP A 1 112 ? -4.216 -0.117 13.496 1.00 97.88 112 ASP A CA 1
ATOM 847 C C . ASP A 1 112 ? -4.859 0.882 14.474 1.00 97.88 112 ASP A C 1
ATOM 849 O O . ASP A 1 112 ? -5.249 0.523 15.586 1.00 97.88 112 ASP A O 1
ATOM 853 N N . ALA A 1 113 ? -4.973 2.156 14.082 1.00 97.75 113 ALA A N 1
ATOM 854 C CA . ALA A 1 113 ? -5.620 3.180 14.899 1.00 97.75 113 ALA A CA 1
ATOM 855 C C . ALA A 1 113 ? -7.130 2.936 15.058 1.00 97.75 113 ALA A C 1
ATOM 857 O O . ALA A 1 113 ? -7.672 3.152 16.142 1.00 97.75 113 ALA A O 1
ATOM 858 N N . ARG A 1 114 ? -7.810 2.472 14.002 1.00 97.75 114 ARG A N 1
ATOM 859 C CA . ARG A 1 114 ? -9.236 2.116 14.057 1.00 97.75 114 ARG A CA 1
ATOM 860 C C . ARG A 1 114 ? -9.477 0.897 14.932 1.00 97.75 114 ARG A C 1
ATOM 862 O O . ARG A 1 114 ? -10.407 0.924 15.731 1.00 97.75 114 ARG A O 1
ATOM 869 N N . ASP A 1 115 ? -8.637 -0.122 14.808 1.00 98.06 115 ASP A N 1
ATOM 870 C CA . ASP A 1 115 ? -8.769 -1.352 15.586 1.00 98.06 115 ASP A CA 1
ATOM 871 C C . ASP A 1 115 ? -8.564 -1.071 17.077 1.00 98.06 115 ASP A C 1
ATOM 873 O O . ASP A 1 115 ? -9.399 -1.450 17.894 1.00 98.06 115 ASP A O 1
ATOM 877 N N . LYS A 1 116 ? -7.540 -0.283 17.433 1.00 98.06 116 LYS A N 1
ATOM 878 C CA . LYS A 1 116 ? -7.332 0.172 18.818 1.00 98.06 116 LYS A CA 1
ATOM 879 C C . LYS A 1 116 ? -8.512 0.979 19.351 1.00 98.06 116 LYS A C 1
ATOM 881 O O . LYS A 1 116 ? -8.968 0.717 20.458 1.00 98.06 116 LYS A O 1
ATOM 886 N N . ALA A 1 117 ? -9.036 1.922 18.567 1.00 98.00 117 ALA A N 1
ATOM 887 C CA . ALA A 1 117 ? -10.201 2.705 18.976 1.00 98.00 117 ALA A CA 1
ATOM 888 C C . ALA A 1 1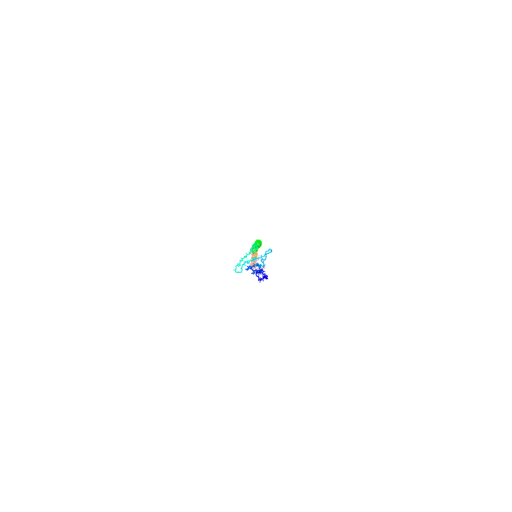17 ? -11.446 1.821 19.179 1.00 98.00 117 ALA A C 1
ATOM 890 O O . ALA A 1 117 ? -12.200 2.025 20.128 1.00 98.00 117 ALA A O 1
ATOM 891 N N . ALA A 1 118 ? -11.654 0.815 18.324 1.00 98.00 118 ALA A N 1
ATOM 892 C CA . ALA A 1 118 ? -12.753 -0.136 18.461 1.00 98.00 118 ALA A CA 1
ATOM 893 C C . ALA A 1 118 ? -12.584 -1.046 19.690 1.00 98.00 118 ALA A C 1
ATOM 895 O O . ALA A 1 118 ? -13.558 -1.311 20.395 1.00 98.00 118 ALA A O 1
ATOM 896 N N . GLU A 1 119 ? -11.365 -1.504 19.978 1.00 97.69 119 GLU A N 1
ATOM 897 C CA . GLU A 1 119 ? -11.058 -2.271 21.189 1.00 97.69 119 GLU A CA 1
ATOM 898 C C . GLU A 1 119 ? -11.265 -1.445 22.462 1.00 97.69 119 GLU A C 1
ATOM 900 O O . GLU A 1 119 ? -11.846 -1.939 23.429 1.00 97.69 119 GLU A O 1
ATOM 905 N N . GLU A 1 120 ? -10.826 -0.187 22.471 1.00 97.56 120 GLU A N 1
ATOM 906 C CA . GLU A 1 120 ? -11.044 0.731 23.590 1.00 97.56 120 GLU A CA 1
ATOM 907 C C . GLU A 1 120 ? -12.534 0.985 23.822 1.00 97.56 120 GLU A C 1
ATOM 909 O O . GLU A 1 120 ? -12.986 0.911 24.966 1.00 97.56 120 GLU A O 1
ATOM 914 N N . LEU A 1 121 ? -13.309 1.206 22.755 1.00 97.94 121 LEU A N 1
ATOM 915 C CA . LEU A 1 121 ? -14.760 1.367 22.843 1.00 97.94 121 LEU A CA 1
ATOM 916 C C . LEU A 1 121 ? -15.422 0.113 23.432 1.00 97.94 121 LEU A C 1
ATOM 918 O O . LEU A 1 121 ? -16.195 0.220 24.378 1.00 97.94 121 LEU A O 1
ATOM 922 N N . ARG A 1 122 ? -15.061 -1.083 22.947 1.00 97.81 122 ARG A N 1
ATOM 923 C CA . ARG A 1 122 ? -15.584 -2.352 23.483 1.00 97.81 122 ARG A CA 1
ATOM 924 C C . ARG A 1 122 ? -15.253 -2.535 24.958 1.00 97.81 122 ARG A C 1
ATOM 926 O O . ARG A 1 122 ? -16.124 -2.914 25.731 1.00 97.81 122 ARG A O 1
ATOM 933 N N . ARG A 1 123 ? -14.022 -2.225 25.375 1.00 97.75 123 ARG A N 1
ATOM 934 C CA . ARG A 1 123 ? -13.639 -2.277 26.795 1.00 97.75 123 ARG A CA 1
ATOM 935 C C . ARG A 1 123 ? -14.448 -1.295 27.636 1.00 97.75 123 ARG A C 1
ATOM 937 O O . ARG A 1 123 ? -14.811 -1.630 28.759 1.00 97.75 123 ARG A O 1
ATOM 944 N N . GLN A 1 124 ? -14.728 -0.098 27.120 1.00 97.56 124 GLN A N 1
ATOM 945 C CA . GLN A 1 124 ? -15.575 0.877 27.809 1.00 97.56 124 GLN A CA 1
ATOM 946 C C . GLN A 1 124 ? -17.023 0.392 27.916 1.00 97.56 124 GLN A C 1
ATOM 948 O O . GLN A 1 124 ? -17.604 0.491 28.993 1.00 97.56 124 GLN A O 1
ATOM 953 N N . GLU A 1 125 ? -17.585 -0.170 26.846 1.00 97.62 125 GLU A N 1
ATOM 954 C CA . GLU A 1 125 ? -18.934 -0.744 26.837 1.00 97.62 125 GLU A CA 1
ATOM 955 C C . GLU A 1 125 ? -19.054 -1.933 27.797 1.00 97.62 125 GLU A C 1
ATOM 957 O O . GLU A 1 125 ? -19.993 -1.991 28.589 1.00 97.62 125 GLU A O 1
ATOM 962 N N . GLU A 1 126 ? -18.088 -2.852 27.794 1.00 97.19 126 GLU A N 1
ATOM 963 C CA . GLU A 1 126 ? -18.046 -3.975 28.734 1.00 97.19 126 GLU A CA 1
ATOM 964 C C . GLU A 1 126 ? -17.890 -3.495 30.178 1.00 97.19 126 GLU A C 1
ATOM 966 O O . GLU A 1 126 ? -18.617 -3.953 31.057 1.00 97.19 126 GLU A O 1
ATOM 971 N N . ALA A 1 127 ? -17.002 -2.530 30.439 1.00 97.31 127 ALA A N 1
ATOM 972 C CA . ALA A 1 127 ? -16.840 -1.954 31.770 1.00 97.31 127 ALA A CA 1
ATOM 973 C C . ALA A 1 127 ? -18.109 -1.225 32.242 1.00 97.31 127 ALA A C 1
ATOM 975 O O . ALA A 1 127 ? -18.480 -1.339 33.410 1.00 97.31 127 ALA A O 1
ATOM 976 N N . ALA A 1 128 ? -18.789 -0.497 31.353 1.00 97.38 128 ALA A N 1
ATOM 977 C CA . ALA A 1 128 ? -20.055 0.164 31.649 1.00 97.38 128 ALA A CA 1
ATOM 978 C C . ALA A 1 128 ? -21.165 -0.858 31.920 1.00 97.38 128 ALA A C 1
ATOM 980 O O . ALA A 1 128 ? -21.910 -0.707 32.885 1.00 97.38 128 ALA A O 1
ATOM 981 N N . ARG A 1 129 ? -21.235 -1.932 31.126 1.00 97.88 129 ARG A N 1
ATOM 982 C CA . ARG A 1 129 ? -22.193 -3.022 31.323 1.00 97.88 129 ARG A CA 1
ATOM 983 C C . ARG A 1 129 ? -21.964 -3.742 32.650 1.00 97.88 129 ARG A C 1
ATOM 985 O O . ARG A 1 129 ? -22.925 -3.973 33.372 1.00 97.88 129 ARG A O 1
ATOM 992 N N . LEU A 1 130 ? -20.715 -4.070 32.982 1.00 97.44 130 LEU A N 1
ATOM 993 C CA . LEU A 1 130 ? -20.369 -4.721 34.248 1.00 97.44 130 LEU A CA 1
ATOM 994 C C . LEU A 1 130 ? -20.692 -3.832 35.451 1.00 97.44 130 LEU A C 1
ATOM 996 O O . LEU A 1 130 ? -21.200 -4.338 36.446 1.00 97.44 130 LEU A O 1
ATOM 1000 N N . LYS A 1 131 ? -20.442 -2.520 35.355 1.00 97.19 131 LYS A N 1
ATOM 1001 C CA . LYS A 1 131 ? -20.852 -1.561 36.391 1.00 97.19 131 LYS A CA 1
ATOM 1002 C C . LYS A 1 131 ? -22.368 -1.519 36.546 1.00 97.19 131 LYS A C 1
ATOM 1004 O O . LYS A 1 131 ? -22.848 -1.733 37.646 1.00 97.19 131 LYS A O 1
ATOM 1009 N N . ALA A 1 132 ? -23.110 -1.356 35.451 1.00 96.81 132 ALA A N 1
ATOM 1010 C CA . ALA A 1 132 ? -24.571 -1.334 35.493 1.00 96.81 132 ALA A CA 1
ATOM 1011 C C . ALA A 1 132 ? -25.165 -2.642 36.049 1.00 96.81 132 ALA A C 1
ATOM 1013 O O . ALA A 1 132 ? -26.134 -2.608 36.799 1.00 96.81 132 ALA A O 1
ATOM 1014 N N . GLU A 1 133 ? -24.584 -3.798 35.715 1.00 96.75 133 GLU A N 1
ATOM 1015 C CA . GLU A 1 133 ? -25.015 -5.088 36.265 1.00 96.75 133 GLU A CA 1
ATOM 1016 C C . GLU A 1 133 ? -24.685 -5.219 37.760 1.00 96.75 133 GLU A C 1
ATOM 1018 O O . GLU A 1 133 ? -25.490 -5.765 38.514 1.00 96.75 133 GLU A O 1
ATOM 1023 N N . ALA A 1 134 ? -23.525 -4.725 38.202 1.00 96.75 134 ALA A N 1
ATOM 1024 C CA . ALA A 1 134 ? -23.156 -4.711 39.615 1.00 96.75 134 ALA A CA 1
ATOM 1025 C C . ALA A 1 134 ? -24.059 -3.771 40.429 1.00 96.75 134 ALA A C 1
ATOM 1027 O O . ALA A 1 134 ? -24.557 -4.180 41.475 1.00 96.75 134 ALA A O 1
ATOM 1028 N N . ASP A 1 135 ? -24.320 -2.566 39.921 1.00 95.75 135 ASP A N 1
ATOM 1029 C CA . ASP A 1 135 ? -25.195 -1.579 40.557 1.00 95.75 135 ASP A CA 1
ATOM 1030 C C . ASP A 1 135 ? -26.633 -2.117 40.657 1.00 95.75 135 ASP A C 1
ATOM 1032 O O . ASP A 1 135 ? -27.221 -2.101 41.734 1.00 95.75 135 ASP A O 1
ATOM 1036 N N . ALA A 1 136 ? -27.167 -2.717 39.584 1.00 96.38 136 ALA A N 1
ATOM 1037 C CA . ALA A 1 136 ? -28.502 -3.320 39.595 1.00 96.38 136 ALA A CA 1
ATOM 1038 C C . ALA A 1 136 ? -28.620 -4.506 40.570 1.00 96.38 136 ALA A C 1
ATOM 1040 O O . ALA A 1 136 ? -29.657 -4.683 41.209 1.00 96.38 136 ALA A O 1
ATOM 1041 N N . LYS A 1 137 ? -27.571 -5.332 40.704 1.00 96.12 137 LYS A N 1
ATOM 1042 C CA . LYS A 1 137 ? -27.542 -6.411 41.706 1.00 96.12 137 LYS A CA 1
ATOM 1043 C C . LYS A 1 137 ? -27.495 -5.856 43.126 1.00 96.12 137 LYS A C 1
ATOM 1045 O O . LYS A 1 137 ? -28.210 -6.368 43.979 1.00 96.12 137 LYS A O 1
ATOM 1050 N N . ALA A 1 138 ? -26.697 -4.817 43.368 1.00 96.00 138 ALA A N 1
ATOM 1051 C CA . ALA A 1 138 ? -26.608 -4.178 44.676 1.00 96.00 138 ALA A CA 1
ATOM 1052 C C . ALA A 1 138 ? -27.941 -3.530 45.088 1.00 96.00 138 ALA A C 1
ATOM 1054 O O . ALA A 1 138 ? -28.366 -3.703 46.228 1.00 96.00 138 ALA A O 1
ATOM 1055 N N . GLU A 1 139 ? -28.628 -2.847 44.166 1.00 95.50 139 GLU A N 1
ATOM 1056 C CA . GLU A 1 139 ? -29.970 -2.302 44.410 1.00 95.50 139 GLU A CA 1
ATOM 1057 C C . GLU A 1 139 ? -30.986 -3.415 44.701 1.00 95.50 139 GLU A C 1
ATOM 1059 O O . GLU A 1 139 ? -31.695 -3.349 45.703 1.00 95.50 139 GLU A O 1
ATOM 1064 N N . ALA A 1 140 ? -31.005 -4.486 43.900 1.00 95.75 140 ALA A N 1
ATOM 1065 C CA . ALA A 1 140 ? -31.918 -5.607 44.118 1.00 95.75 140 ALA A CA 1
ATOM 1066 C C . ALA A 1 140 ? -31.673 -6.335 45.454 1.00 95.75 140 ALA A C 1
ATOM 1068 O O . ALA A 1 140 ? -32.627 -6.733 46.125 1.00 95.75 140 ALA A O 1
ATOM 1069 N N . GLU A 1 141 ? -30.411 -6.513 45.860 1.00 94.69 141 GLU A N 1
ATOM 1070 C CA . GLU A 1 141 ? -30.067 -7.093 47.163 1.00 94.69 141 GLU A CA 1
ATOM 1071 C C . GLU A 1 141 ? -30.468 -6.172 48.322 1.00 94.69 141 GLU A C 1
ATOM 1073 O O . GLU A 1 141 ? -31.007 -6.658 49.319 1.00 94.69 141 GLU A O 1
ATOM 1078 N N . ALA A 1 142 ? -30.261 -4.858 48.193 1.00 95.00 142 ALA A N 1
ATOM 1079 C CA . ALA A 1 142 ? -30.671 -3.883 49.200 1.00 95.00 142 ALA A CA 1
ATOM 1080 C C . ALA A 1 142 ? -32.200 -3.842 49.365 1.00 95.00 142 ALA A C 1
ATOM 1082 O O . ALA A 1 142 ? -32.694 -3.880 50.494 1.00 95.00 142 ALA A O 1
ATOM 1083 N N . ASP A 1 143 ? -32.950 -3.843 48.261 1.00 94.00 143 ASP A N 1
ATOM 1084 C CA . ASP A 1 143 ? -34.415 -3.871 48.278 1.00 94.00 143 ASP A CA 1
ATOM 1085 C C . ASP A 1 143 ? -34.953 -5.172 48.891 1.00 94.00 143 ASP A C 1
ATOM 1087 O O . ASP A 1 143 ? -35.876 -5.141 49.710 1.00 94.00 143 ASP A O 1
ATOM 1091 N N . ALA A 1 144 ? -34.352 -6.320 48.558 1.00 94.69 144 ALA A N 1
ATOM 1092 C CA . ALA A 1 144 ? -34.729 -7.609 49.135 1.00 94.69 144 ALA A CA 1
ATOM 1093 C C . ALA A 1 144 ? -34.451 -7.672 50.646 1.00 94.69 144 ALA A C 1
ATOM 1095 O O . ALA A 1 144 ? -35.281 -8.177 51.405 1.00 94.69 144 ALA A O 1
ATOM 1096 N N . GLN A 1 145 ? -33.311 -7.139 51.102 1.00 93.56 145 GLN A N 1
ATOM 1097 C CA . GLN A 1 145 ? -32.999 -7.040 52.531 1.00 93.56 145 GLN A CA 1
ATOM 1098 C C . GLN A 1 145 ? -33.973 -6.104 53.253 1.00 93.56 145 GLN A C 1
ATOM 1100 O O . GLN A 1 145 ? -34.492 -6.468 54.308 1.00 93.56 145 GLN A O 1
ATOM 1105 N N . ALA A 1 146 ? -34.289 -4.943 52.673 1.00 93.94 146 ALA A N 1
ATOM 1106 C CA . ALA A 1 146 ? -35.236 -3.995 53.253 1.00 93.94 146 ALA A CA 1
ATOM 1107 C C . ALA A 1 146 ? -36.653 -4.585 53.373 1.00 93.94 146 ALA A C 1
ATOM 1109 O O . ALA A 1 146 ? -37.303 -4.409 54.406 1.00 93.94 146 ALA A O 1
ATOM 1110 N N . GLN A 1 147 ? -37.122 -5.322 52.358 1.00 93.75 147 GLN A N 1
ATOM 1111 C CA . GLN A 1 147 ? -38.399 -6.040 52.422 1.00 93.75 147 GLN A CA 1
ATOM 1112 C C . GLN A 1 147 ? -38.382 -7.136 53.490 1.00 93.75 147 GLN A C 1
ATOM 1114 O O . GLN A 1 147 ? -39.295 -7.191 54.311 1.00 93.75 147 GLN A O 1
ATOM 1119 N N . ALA A 1 148 ? -37.326 -7.953 53.546 1.00 92.62 148 ALA A N 1
ATOM 1120 C CA . ALA A 1 148 ? -37.206 -9.005 54.553 1.00 92.62 148 ALA A CA 1
ATOM 1121 C C . ALA A 1 148 ? -37.173 -8.445 55.988 1.00 92.62 148 ALA A C 1
ATOM 1123 O O . ALA A 1 148 ? -37.814 -9.000 56.881 1.00 92.62 148 ALA A O 1
ATOM 1124 N N . GLU A 1 149 ? -36.473 -7.331 56.223 1.00 92.50 149 GLU A N 1
ATOM 1125 C CA . GLU A 1 149 ? -36.465 -6.656 57.525 1.00 92.50 149 GLU A CA 1
ATOM 1126 C C . GLU A 1 149 ? -37.827 -6.047 57.884 1.00 92.50 149 GLU A C 1
ATOM 1128 O O . GLU A 1 149 ? -38.242 -6.111 59.047 1.00 92.50 149 GLU A O 1
ATOM 1133 N N . ALA A 1 150 ? -38.530 -5.457 56.912 1.00 92.75 150 ALA A N 1
ATOM 1134 C CA . ALA A 1 150 ? -39.866 -4.906 57.118 1.00 92.75 150 ALA A CA 1
ATOM 1135 C C . ALA A 1 150 ? -40.883 -6.007 57.454 1.00 92.75 150 ALA A C 1
ATOM 1137 O O . ALA A 1 150 ? -41.632 -5.866 58.423 1.00 92.75 150 ALA A O 1
ATOM 1138 N N . ASP A 1 151 ? -40.858 -7.121 56.720 1.00 91.44 151 ASP A N 1
ATOM 1139 C CA . ASP A 1 151 ? -41.721 -8.278 56.962 1.00 91.44 151 ASP A CA 1
ATOM 1140 C C . ASP A 1 151 ? -41.419 -8.930 58.317 1.00 91.44 151 ASP A C 1
ATOM 1142 O O . ASP A 1 151 ? -42.342 -9.244 59.072 1.00 91.44 151 ASP A O 1
ATOM 1146 N N . ALA A 1 152 ? -40.139 -9.073 58.684 1.00 92.31 152 ALA A N 1
ATOM 1147 C CA . ALA A 1 152 ? -39.741 -9.603 59.987 1.00 92.31 152 ALA A CA 1
ATOM 1148 C C . ALA A 1 152 ? -40.214 -8.708 61.145 1.00 92.31 152 ALA A C 1
ATOM 1150 O O . ALA A 1 152 ? -40.732 -9.213 62.143 1.00 92.31 152 ALA A O 1
ATOM 1151 N N . LYS A 1 153 ? -40.092 -7.377 61.013 1.00 91.38 153 LYS A N 1
ATOM 1152 C CA . LYS A 1 153 ? -40.633 -6.429 62.003 1.00 91.38 153 LYS A CA 1
ATOM 1153 C C . LYS A 1 153 ? -42.155 -6.505 62.084 1.00 91.38 153 LYS A C 1
ATOM 1155 O O . LYS A 1 153 ? -42.690 -6.564 63.187 1.00 91.38 153 LYS A O 1
ATOM 1160 N N . ALA A 1 154 ? -42.849 -6.566 60.948 1.00 91.25 154 ALA A N 1
ATOM 1161 C CA . ALA A 1 154 ? -44.305 -6.673 60.916 1.00 91.25 154 ALA A CA 1
ATOM 1162 C C . ALA A 1 154 ? -44.804 -7.971 61.574 1.00 91.25 154 ALA A C 1
ATOM 1164 O O . ALA A 1 154 ? -45.774 -7.939 62.332 1.00 91.25 154 ALA A O 1
ATOM 1165 N N . GLN A 1 155 ? -44.127 -9.101 61.338 1.00 90.44 155 GLN A N 1
ATOM 1166 C CA . GLN A 1 155 ? -44.436 -10.372 61.999 1.00 90.44 155 GLN A CA 1
ATOM 1167 C C . GLN A 1 155 ? -44.166 -10.315 63.507 1.00 90.44 155 GLN A C 1
ATOM 1169 O O . GLN A 1 155 ? -45.013 -10.751 64.286 1.00 90.44 155 GLN A O 1
ATOM 1174 N N . ALA A 1 156 ? -43.036 -9.739 63.930 1.00 90.00 156 ALA A N 1
ATOM 1175 C CA . ALA A 1 156 ? -42.709 -9.583 65.346 1.00 90.00 156 ALA A CA 1
ATOM 1176 C C . ALA A 1 156 ? -43.729 -8.691 66.079 1.00 90.00 156 ALA A C 1
ATOM 1178 O O . ALA A 1 156 ? -44.196 -9.051 67.162 1.00 90.00 156 ALA A O 1
ATOM 1179 N N . ASP A 1 157 ? -44.133 -7.571 65.474 1.00 88.50 157 ASP A N 1
ATOM 1180 C CA . ASP A 1 157 ? -45.153 -6.674 66.029 1.00 88.50 157 ASP A CA 1
ATOM 1181 C C . ASP A 1 157 ? -46.538 -7.340 66.078 1.00 88.50 157 ASP A C 1
ATOM 1183 O O . ASP A 1 157 ? -47.284 -7.162 67.048 1.00 88.50 157 ASP A O 1
ATOM 1187 N N . ALA A 1 158 ? -46.892 -8.133 65.060 1.00 89.12 158 ALA A N 1
ATOM 1188 C CA . ALA A 1 158 ? -48.140 -8.891 65.032 1.00 89.12 158 ALA A CA 1
ATOM 1189 C C . ALA A 1 158 ? -48.172 -9.984 66.112 1.00 89.12 158 ALA A C 1
ATOM 1191 O O . ALA A 1 158 ? -49.171 -10.101 66.824 1.00 89.12 158 ALA A O 1
ATOM 1192 N N . GLU A 1 159 ? -47.086 -10.744 66.293 1.00 88.94 159 GLU A N 1
ATOM 1193 C CA . GLU A 1 159 ? -46.973 -11.721 67.382 1.00 88.94 159 GLU A CA 1
ATOM 1194 C C . GLU A 1 159 ? -47.013 -11.055 68.760 1.00 88.94 159 GLU A C 1
ATOM 1196 O O . GLU A 1 159 ? -47.665 -11.571 69.671 1.00 88.94 159 GLU A O 1
ATOM 1201 N N . ALA A 1 160 ? -46.342 -9.912 68.931 1.00 88.75 160 ALA A N 1
ATOM 1202 C CA . ALA A 1 160 ? -46.349 -9.172 70.188 1.00 88.75 160 ALA A CA 1
ATOM 1203 C C . ALA A 1 160 ? -47.760 -8.681 70.542 1.00 88.75 160 ALA A C 1
ATOM 1205 O O . ALA A 1 160 ? -48.202 -8.865 71.678 1.00 88.75 160 ALA A O 1
ATOM 1206 N N . LYS A 1 161 ? -48.501 -8.130 69.568 1.00 87.81 161 LYS A N 1
ATOM 1207 C CA . LYS A 1 161 ? -49.912 -7.755 69.755 1.00 87.81 161 LYS A CA 1
ATOM 1208 C C . LYS A 1 161 ? -50.793 -8.964 70.049 1.00 87.81 161 LYS A C 1
ATOM 1210 O O . LYS A 1 161 ? -51.570 -8.910 70.993 1.00 87.81 161 LYS A O 1
ATOM 1215 N N . ALA A 1 162 ? -50.638 -10.065 69.313 1.00 88.44 162 ALA A N 1
ATOM 1216 C CA . ALA A 1 162 ? -51.426 -11.275 69.539 1.00 88.44 162 ALA A CA 1
ATOM 1217 C C . ALA A 1 162 ? -51.198 -11.865 70.941 1.00 88.44 162 ALA A C 1
ATOM 1219 O O . ALA A 1 162 ? -52.157 -12.266 71.599 1.00 88.44 162 ALA A O 1
ATOM 1220 N N . LYS A 1 163 ? -49.948 -11.879 71.427 1.00 87.12 163 LYS A N 1
ATOM 1221 C CA . LYS A 1 163 ? -49.626 -12.287 72.805 1.00 87.12 163 LYS A CA 1
ATOM 1222 C C . LYS A 1 163 ? -50.222 -11.325 73.833 1.00 87.12 163 LYS A C 1
ATOM 1224 O O . LYS A 1 163 ? -50.834 -11.787 74.789 1.00 87.12 163 LYS A O 1
ATOM 1229 N N . ALA A 1 164 ? -50.105 -10.014 73.619 1.00 86.19 164 ALA A N 1
ATOM 1230 C CA . ALA A 1 164 ? -50.675 -9.013 74.519 1.00 86.19 164 ALA A CA 1
ATOM 1231 C C . ALA A 1 164 ? -52.211 -9.107 74.604 1.00 86.19 164 ALA A C 1
ATOM 1233 O O . ALA A 1 164 ? -52.763 -9.071 75.704 1.00 86.19 164 ALA A O 1
ATOM 1234 N N . ASP A 1 165 ? -52.894 -9.288 73.471 1.00 85.25 165 ASP A N 1
ATOM 1235 C CA . ASP A 1 165 ? -54.349 -9.459 73.418 1.00 85.25 165 ASP A CA 1
ATOM 1236 C C . ASP A 1 165 ? -54.787 -10.785 74.059 1.00 85.25 165 ASP A C 1
ATOM 1238 O O . ASP A 1 165 ? -55.786 -10.821 74.781 1.00 85.25 165 ASP A O 1
ATOM 1242 N N . ALA A 1 166 ? -54.036 -11.873 73.850 1.00 86.19 166 ALA A N 1
ATOM 1243 C CA . ALA A 1 166 ? -54.300 -13.159 74.494 1.00 86.19 166 ALA A CA 1
ATOM 1244 C C . ALA A 1 166 ? -54.139 -13.079 76.020 1.00 86.19 166 ALA A C 1
ATOM 1246 O O . ALA A 1 166 ? -55.019 -13.544 76.747 1.00 86.19 166 ALA A O 1
ATOM 1247 N N . ASP A 1 167 ? -53.073 -12.440 76.510 1.00 84.38 167 ASP A N 1
ATOM 1248 C CA . ASP A 1 167 ? -52.847 -12.224 77.943 1.00 84.38 167 ASP A CA 1
ATOM 1249 C C . ASP A 1 167 ? -53.916 -11.307 78.556 1.00 84.38 167 ASP A C 1
ATOM 1251 O O . ASP A 1 167 ? -54.404 -11.571 79.659 1.00 84.38 167 ASP A O 1
ATOM 1255 N N . ALA A 1 168 ? -54.326 -10.249 77.849 1.00 84.38 168 ALA A N 1
ATOM 1256 C CA . ALA A 1 168 ? -55.400 -9.363 78.292 1.00 84.38 168 ALA A CA 1
ATOM 1257 C C . ALA A 1 168 ? -56.739 -10.107 78.386 1.00 84.38 168 ALA A C 1
ATOM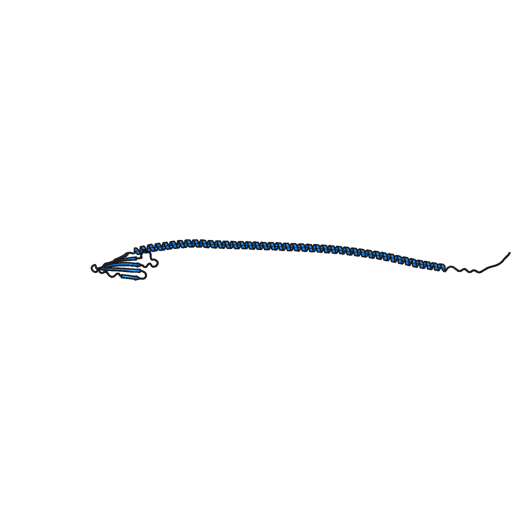 1259 O O . ALA A 1 168 ? -57.451 -9.976 79.384 1.00 84.38 168 ALA A O 1
ATOM 1260 N N . LYS A 1 169 ? -57.060 -10.938 77.388 1.00 84.38 169 LYS A N 1
ATOM 1261 C CA . LYS A 1 169 ? -58.285 -11.743 77.377 1.00 84.38 169 LYS A CA 1
ATOM 1262 C C . LYS A 1 169 ? -58.269 -12.822 78.461 1.00 84.38 169 LYS A C 1
ATOM 1264 O O . LYS A 1 169 ? -59.270 -12.997 79.145 1.00 84.38 169 LYS A O 1
ATOM 1269 N N . ALA A 1 170 ? -57.130 -13.478 78.686 1.00 83.50 170 ALA A N 1
ATOM 1270 C CA . ALA A 1 170 ? -56.969 -14.456 79.760 1.00 83.50 170 ALA A CA 1
ATOM 1271 C C . ALA A 1 170 ? -57.137 -13.823 81.151 1.00 83.50 170 ALA A C 1
ATOM 1273 O O . ALA A 1 170 ? -57.796 -14.406 82.013 1.00 83.50 170 ALA A O 1
ATOM 1274 N N . LYS A 1 171 ? -56.596 -12.615 81.368 1.00 83.31 171 LYS A N 1
ATOM 1275 C CA . LYS A 1 171 ? -56.818 -11.857 82.610 1.00 83.31 171 LYS A CA 1
ATOM 1276 C C . LYS A 1 171 ? -58.283 -11.456 82.781 1.00 83.31 171 LYS A C 1
ATOM 1278 O O . LYS A 1 171 ? -58.827 -11.663 83.861 1.00 83.31 171 LYS A O 1
ATOM 1283 N N . ALA A 1 172 ? -58.927 -10.954 81.727 1.00 82.00 172 ALA A N 1
ATOM 1284 C CA . ALA A 1 172 ? -60.340 -10.580 81.768 1.00 82.00 172 ALA A CA 1
ATOM 1285 C C . ALA A 1 172 ? -61.254 -11.785 82.057 1.00 82.00 172 ALA A C 1
ATOM 1287 O O . ALA A 1 172 ? -62.142 -11.690 82.902 1.00 82.00 172 ALA A O 1
ATOM 1288 N N . ASP A 1 173 ? -61.007 -12.939 81.427 1.00 80.19 173 ASP A N 1
ATOM 1289 C CA . ASP A 1 173 ? -61.764 -14.171 81.683 1.00 80.19 173 ASP A CA 1
ATOM 1290 C C . ASP A 1 173 ? -61.523 -14.713 83.104 1.00 80.19 173 ASP A C 1
ATOM 1292 O O . ASP A 1 173 ? -62.450 -15.222 83.739 1.00 80.19 173 ASP A O 1
ATOM 1296 N N . ALA A 1 174 ? -60.300 -14.594 83.634 1.00 80.44 174 ALA A N 1
ATOM 1297 C CA . ALA A 1 174 ? -59.984 -14.980 85.009 1.00 80.44 174 ALA A CA 1
ATOM 1298 C C . ALA A 1 174 ? -60.684 -14.076 86.037 1.00 80.44 174 ALA A C 1
ATOM 1300 O O . ALA A 1 174 ? -61.267 -14.579 86.999 1.00 80.44 174 ALA A O 1
ATOM 1301 N N . GLU A 1 175 ? -60.686 -12.759 85.818 1.00 80.44 175 GLU A N 1
ATOM 1302 C CA . GLU A 1 175 ? -61.414 -11.806 86.661 1.00 80.44 175 GLU A CA 1
ATOM 1303 C C . GLU A 1 175 ? -62.930 -12.017 86.581 1.00 80.44 175 GLU A C 1
ATOM 1305 O O . GLU A 1 175 ? -63.599 -12.014 87.615 1.00 80.44 175 GLU A O 1
ATOM 1310 N N . ALA A 1 176 ? -63.475 -12.282 85.389 1.00 78.94 176 ALA A N 1
ATOM 1311 C CA . ALA A 1 176 ? -64.895 -12.573 85.204 1.00 78.94 176 ALA A CA 1
ATOM 1312 C C . ALA A 1 176 ? -65.319 -13.861 85.927 1.00 78.94 176 ALA A C 1
ATOM 1314 O O . ALA A 1 176 ? -66.346 -13.874 86.607 1.00 78.94 176 ALA A O 1
ATOM 1315 N N . LYS A 1 177 ? -64.515 -14.930 85.846 1.00 79.81 177 LYS A N 1
ATOM 1316 C CA . LYS A 1 177 ? -64.764 -16.169 86.602 1.00 79.81 177 LYS A CA 1
ATOM 1317 C C . LYS A 1 177 ? -64.668 -15.954 88.109 1.00 79.81 177 LYS A C 1
ATOM 1319 O O . LYS A 1 177 ? -65.542 -16.421 88.830 1.00 79.81 177 LYS A O 1
ATOM 1324 N N . ALA A 1 178 ? -63.668 -15.210 88.582 1.00 77.25 178 ALA A N 1
ATOM 1325 C CA . ALA A 1 178 ? -63.525 -14.899 90.003 1.00 77.25 178 ALA A CA 1
ATOM 1326 C C . ALA A 1 178 ? -64.689 -14.037 90.530 1.00 77.25 178 ALA A C 1
ATOM 1328 O O . ALA A 1 178 ? -65.146 -14.229 91.657 1.00 77.25 178 ALA A O 1
ATOM 1329 N N . ALA A 1 179 ? -65.197 -13.101 89.723 1.00 78.88 179 ALA A N 1
ATOM 1330 C CA . ALA A 1 179 ? -66.382 -12.318 90.060 1.00 78.88 179 ALA A CA 1
ATOM 1331 C C . ALA A 1 179 ? -67.650 -13.187 90.090 1.00 78.88 179 ALA A C 1
ATOM 1333 O O . ALA A 1 179 ? -68.439 -13.069 91.027 1.00 78.88 179 ALA A O 1
ATOM 1334 N N . ALA A 1 180 ? -67.816 -14.093 89.121 1.00 77.75 180 ALA A N 1
ATOM 1335 C CA . ALA A 1 180 ? -68.939 -15.028 89.076 1.00 77.75 180 ALA A CA 1
ATOM 1336 C C . ALA A 1 180 ? -68.925 -16.015 90.257 1.00 77.75 180 ALA A C 1
ATOM 1338 O O . ALA A 1 180 ? -69.965 -16.244 90.867 1.00 77.75 180 ALA A O 1
ATOM 1339 N N . GLU A 1 181 ? -67.760 -16.549 90.640 1.00 78.69 181 GLU A N 1
ATOM 1340 C CA . GLU A 1 181 ? -67.628 -17.396 91.835 1.00 78.69 181 GLU A CA 1
ATOM 1341 C C . GLU A 1 181 ? -67.944 -16.632 93.121 1.00 78.69 181 GLU A C 1
ATOM 1343 O O . GLU A 1 181 ? -68.632 -17.166 93.989 1.00 78.69 181 GLU A O 1
ATOM 1348 N N . LYS A 1 182 ? -67.501 -15.374 93.246 1.00 78.25 182 LYS A N 1
ATOM 1349 C CA . LYS A 1 182 ? -67.866 -14.531 94.396 1.00 78.25 182 LYS A CA 1
ATOM 1350 C C . LYS A 1 182 ? -69.369 -14.281 94.466 1.00 78.25 182 LYS A C 1
ATOM 1352 O O . LYS A 1 182 ? -69.945 -14.411 95.539 1.00 78.25 182 LYS A O 1
ATOM 1357 N N . GLN A 1 183 ? -70.009 -13.972 93.339 1.00 76.75 183 GLN A N 1
ATOM 1358 C CA . GLN A 1 183 ? -71.461 -13.791 93.291 1.00 76.75 183 GLN A CA 1
ATOM 1359 C C . GLN A 1 183 ? -72.208 -15.082 93.638 1.00 76.75 183 GLN A C 1
ATOM 1361 O O . GLN A 1 183 ? -73.136 -15.043 94.441 1.00 76.75 183 GLN A O 1
ATOM 1366 N N . ALA A 1 184 ? -71.767 -16.228 93.114 1.00 75.88 184 ALA A N 1
ATOM 1367 C CA . ALA A 1 184 ? -72.349 -17.525 93.446 1.00 75.88 184 ALA A CA 1
ATOM 1368 C C . ALA A 1 184 ? -72.167 -17.879 94.934 1.00 75.88 184 ALA A C 1
ATOM 1370 O O . ALA A 1 184 ? -73.084 -18.414 95.556 1.00 75.88 184 ALA A O 1
ATOM 1371 N N . ALA A 1 185 ? -71.016 -17.553 95.529 1.00 76.94 185 ALA A N 1
ATOM 1372 C CA . ALA A 1 185 ? -70.772 -17.738 96.957 1.00 76.94 185 ALA A CA 1
ATOM 1373 C C . ALA A 1 185 ? -71.647 -16.811 97.820 1.00 76.94 185 ALA A C 1
ATOM 1375 O O . ALA A 1 185 ? -72.215 -17.266 98.813 1.00 76.94 185 ALA A O 1
ATOM 1376 N N . ASP A 1 186 ? -71.814 -15.545 97.426 1.00 75.75 186 ASP A N 1
ATOM 1377 C CA . ASP A 1 186 ? -72.686 -14.588 98.116 1.00 75.75 186 ASP A CA 1
ATOM 1378 C C . ASP A 1 186 ? -74.169 -14.986 98.016 1.00 75.75 186 ASP A C 1
ATOM 1380 O O . ASP A 1 186 ? -74.916 -14.859 98.990 1.00 75.75 186 ASP A O 1
ATOM 1384 N N . GLU A 1 187 ? -74.618 -15.495 96.866 1.00 76.12 187 GLU A N 1
ATOM 1385 C CA . GLU A 1 187 ? -75.974 -16.031 96.698 1.00 76.12 187 GLU A CA 1
ATOM 1386 C C . GLU A 1 187 ? -76.186 -17.312 97.508 1.00 76.12 187 GLU A C 1
ATOM 1388 O O . GLU A 1 187 ? -77.209 -17.441 98.182 1.00 76.12 187 GLU A O 1
ATOM 1393 N N . ALA A 1 188 ? -75.211 -18.224 97.525 1.00 76.62 188 ALA A N 1
ATOM 1394 C CA . ALA A 1 188 ? -75.266 -19.422 98.356 1.00 76.62 188 ALA A CA 1
ATOM 1395 C C . ALA A 1 188 ? -75.311 -19.074 99.854 1.00 76.62 188 ALA A C 1
ATOM 1397 O O . ALA A 1 188 ? -76.092 -19.668 100.597 1.00 76.62 188 ALA A O 1
ATOM 1398 N N . ALA A 1 189 ? -74.540 -18.076 100.295 1.00 78.31 189 ALA A N 1
ATOM 1399 C CA . ALA A 1 189 ? -74.564 -17.592 101.673 1.00 78.31 189 ALA A CA 1
ATOM 1400 C C . ALA A 1 189 ? -75.923 -16.969 102.040 1.00 78.31 189 ALA A C 1
ATOM 1402 O O . ALA A 1 189 ? -76.458 -17.239 103.117 1.00 78.31 189 ALA A O 1
ATOM 1403 N N . LYS A 1 190 ? -76.529 -16.187 101.136 1.00 78.44 190 LYS A N 1
ATOM 1404 C CA . LYS A 1 190 ? -77.885 -15.645 101.335 1.00 78.44 190 LYS A CA 1
ATOM 1405 C C . LYS A 1 190 ? -78.941 -16.750 101.382 1.00 78.44 190 LYS A C 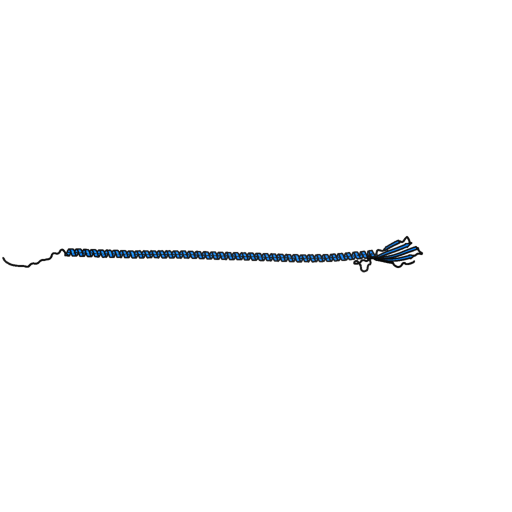1
ATOM 1407 O O . LYS A 1 190 ? -79.788 -16.724 102.270 1.00 78.44 190 LYS A O 1
ATOM 1412 N N . ALA A 1 191 ? -78.862 -17.737 100.491 1.00 75.94 191 ALA A N 1
ATOM 1413 C CA . ALA A 1 191 ? -79.781 -18.872 100.470 1.00 75.94 191 ALA A CA 1
ATOM 1414 C C . ALA A 1 191 ? -79.673 -19.726 101.745 1.00 75.94 191 ALA A C 1
ATOM 1416 O O . ALA A 1 191 ? -80.691 -20.153 102.288 1.00 75.94 191 ALA A O 1
ATOM 1417 N N . GLN A 1 192 ? -78.462 -19.938 102.270 1.00 77.00 192 GLN A N 1
ATOM 1418 C CA . GLN A 1 192 ? -78.256 -20.618 103.552 1.00 77.00 192 GLN A CA 1
ATOM 1419 C C . GLN A 1 192 ? -78.831 -19.814 104.723 1.00 77.00 192 GLN A C 1
ATOM 1421 O O . GLN A 1 192 ? -79.556 -20.377 105.541 1.00 77.00 192 GLN A O 1
ATOM 1426 N N . ALA A 1 193 ? -78.593 -18.500 104.771 1.00 76.62 193 ALA A N 1
ATOM 1427 C CA . ALA A 1 193 ? -79.160 -17.631 105.803 1.00 76.62 193 ALA A CA 1
ATOM 1428 C C . ALA A 1 193 ? -80.702 -17.600 105.765 1.00 76.62 193 ALA A C 1
ATOM 1430 O O . ALA A 1 193 ? -81.360 -17.527 106.805 1.00 76.62 193 ALA A O 1
ATOM 1431 N N . GLU A 1 194 ? -81.298 -17.682 104.574 1.00 74.12 194 GLU A N 1
ATOM 1432 C CA . GLU A 1 194 ? -82.749 -17.747 104.405 1.00 74.12 194 GLU A CA 1
ATOM 1433 C C . GLU A 1 194 ? -83.313 -19.120 104.800 1.00 74.12 194 GLU A C 1
ATOM 1435 O O . GLU A 1 194 ? -84.317 -19.182 105.508 1.00 74.12 194 GLU A O 1
ATOM 1440 N N . GLN A 1 195 ? -82.628 -20.217 104.460 1.00 74.38 195 GLN A N 1
ATOM 1441 C CA . GLN A 1 195 ? -82.981 -21.555 104.946 1.00 74.38 195 GLN A CA 1
ATOM 1442 C C . GLN A 1 195 ? -82.879 -21.668 106.471 1.00 74.38 195 GLN A C 1
ATOM 1444 O O . GLN A 1 195 ? -83.728 -22.301 107.097 1.00 74.38 195 GLN A O 1
ATOM 1449 N N . GLU A 1 196 ? -81.868 -21.062 107.093 1.00 76.69 196 GLU A N 1
ATOM 1450 C CA . GLU A 1 196 ? -81.756 -21.014 108.552 1.00 76.69 196 GLU A CA 1
ATOM 1451 C C . GLU A 1 196 ? -82.877 -20.187 109.184 1.00 76.69 196 GLU A C 1
ATOM 1453 O O . GLU A 1 196 ? -83.452 -20.615 110.186 1.00 76.69 196 GLU A O 1
ATOM 1458 N N . ARG A 1 197 ? -83.261 -19.057 108.576 1.00 75.50 197 ARG A N 1
ATOM 1459 C CA . ARG A 1 197 ? -84.442 -18.293 109.006 1.00 75.50 197 ARG A CA 1
ATOM 1460 C C . ARG A 1 197 ? -85.724 -19.107 108.901 1.00 75.50 197 ARG A C 1
ATOM 1462 O O . ARG A 1 197 ? -86.481 -19.125 109.863 1.00 75.50 197 ARG A O 1
ATOM 1469 N N . GLN A 1 198 ? -85.945 -19.806 107.791 1.00 77.50 198 GLN A N 1
ATOM 1470 C CA . GLN A 1 198 ? -87.130 -20.646 107.603 1.00 77.50 198 GLN A CA 1
ATOM 1471 C C . GLN A 1 198 ? -87.171 -21.791 108.619 1.00 77.50 198 GLN A C 1
ATOM 1473 O O . GLN A 1 198 ? -88.203 -22.014 109.245 1.00 77.50 198 GLN A O 1
ATOM 1478 N N . LYS A 1 199 ? -86.038 -22.458 108.875 1.00 78.81 199 LYS A N 1
ATOM 1479 C CA . LYS A 1 199 ? -85.937 -23.487 109.924 1.00 78.81 199 LYS A CA 1
ATOM 1480 C C . LYS A 1 199 ? -86.186 -22.916 111.321 1.00 78.81 199 LYS A C 1
ATOM 1482 O O . LYS A 1 199 ? -86.850 -23.558 112.129 1.00 78.81 199 LYS A O 1
ATOM 1487 N N . ALA A 1 200 ? -85.681 -21.718 111.618 1.00 74.75 200 ALA A N 1
ATOM 1488 C CA . ALA A 1 200 ? -85.930 -21.043 112.891 1.00 74.75 200 ALA A CA 1
ATOM 1489 C C . ALA A 1 200 ? -87.404 -20.628 113.046 1.00 74.75 200 ALA A C 1
ATOM 1491 O O . ALA A 1 200 ? -87.970 -20.734 114.135 1.00 74.75 200 ALA A O 1
ATOM 1492 N N . GLU A 1 201 ? -88.041 -20.194 111.960 1.00 74.56 201 GLU A N 1
ATOM 1493 C CA . GLU A 1 201 ? -89.448 -19.805 111.928 1.00 74.56 201 GLU A CA 1
ATOM 1494 C C . GLU A 1 201 ? -90.372 -21.026 112.055 1.00 74.56 201 GLU A C 1
ATOM 1496 O O . GLU A 1 201 ? -91.307 -21.008 112.857 1.00 74.56 201 GLU A O 1
ATOM 1501 N N . GLU A 1 202 ? -90.064 -22.134 111.374 1.00 73.00 202 GLU A N 1
ATOM 1502 C CA . GLU A 1 202 ? -90.742 -23.423 111.552 1.00 73.00 202 GLU A CA 1
ATOM 1503 C C . GLU A 1 202 ? -90.559 -23.976 112.968 1.00 73.00 202 GLU A C 1
ATOM 1505 O O . GLU A 1 202 ? -91.537 -24.405 113.581 1.00 73.00 202 GLU A O 1
ATOM 1510 N N . ALA A 1 203 ? -89.354 -23.899 113.539 1.00 76.75 203 ALA A N 1
ATOM 1511 C CA . ALA A 1 203 ? -89.110 -24.296 114.924 1.00 76.75 203 ALA A CA 1
ATOM 1512 C C . ALA A 1 203 ? -89.927 -23.448 115.913 1.00 76.75 203 ALA A C 1
ATOM 1514 O O . ALA A 1 203 ? -90.509 -23.989 116.855 1.00 76.75 203 ALA A O 1
ATOM 1515 N N . MET A 1 204 ? -90.053 -22.136 115.682 1.00 72.94 204 MET A N 1
ATOM 1516 C CA . MET A 1 204 ? -90.939 -21.276 116.478 1.00 72.94 204 MET A CA 1
ATOM 1517 C C . MET A 1 204 ? -92.420 -21.636 116.299 1.00 72.94 204 MET A C 1
ATOM 1519 O O . MET A 1 204 ? -93.196 -21.604 117.260 1.00 72.94 204 MET A O 1
ATOM 1523 N N . ARG A 1 205 ? -92.831 -22.019 115.090 1.00 75.38 205 ARG A N 1
ATOM 1524 C CA . ARG A 1 205 ? -94.199 -22.465 114.800 1.00 75.38 205 ARG A CA 1
ATOM 1525 C C . ARG A 1 205 ? -94.526 -23.788 115.494 1.00 75.38 205 ARG A C 1
ATOM 1527 O O . ARG A 1 205 ? -95.593 -23.910 116.084 1.00 75.38 205 ARG A O 1
ATOM 1534 N N . ILE A 1 206 ? -93.597 -24.738 115.507 1.00 75.56 206 ILE A N 1
ATOM 1535 C CA . ILE A 1 206 ? -93.746 -26.009 116.227 1.00 75.56 206 ILE A CA 1
ATOM 1536 C C . ILE A 1 206 ? -93.765 -25.759 117.741 1.00 75.56 206 ILE A C 1
ATOM 1538 O O . ILE A 1 206 ? -94.677 -26.220 118.422 1.00 75.56 206 ILE A O 1
ATOM 1542 N N . ALA A 1 207 ? -92.848 -24.943 118.269 1.00 73.69 207 ALA A N 1
ATOM 1543 C CA . ALA A 1 207 ? -92.808 -24.613 119.695 1.00 73.69 207 ALA A CA 1
ATOM 1544 C C . ALA A 1 207 ? -94.067 -23.861 120.171 1.00 73.69 207 ALA A C 1
ATOM 1546 O O . ALA A 1 207 ? -94.539 -24.071 121.289 1.00 73.69 207 ALA A O 1
ATOM 1547 N N . SER A 1 208 ? -94.639 -22.987 119.336 1.00 67.94 208 SER A N 1
ATOM 1548 C CA . SER A 1 208 ? -95.913 -22.319 119.640 1.00 67.94 208 SER A CA 1
ATOM 1549 C C . SER A 1 208 ? -97.107 -23.273 119.576 1.00 67.94 208 SER A C 1
ATOM 1551 O O . SER A 1 208 ? -97.992 -23.174 120.424 1.00 67.94 208 SER A O 1
ATOM 1553 N N . GLN A 1 209 ? -97.116 -24.237 118.651 1.00 68.81 209 GLN A N 1
ATOM 1554 C CA . GLN A 1 209 ? -98.130 -25.294 118.608 1.00 68.81 209 GLN A CA 1
ATOM 1555 C C . GLN A 1 209 ? -98.035 -26.232 119.818 1.00 68.81 209 GLN A C 1
ATOM 1557 O O . GLN A 1 209 ? -99.064 -26.570 120.397 1.00 68.81 209 GLN A O 1
ATOM 1562 N N . GLU A 1 210 ? -96.830 -26.600 120.259 1.00 65.88 210 GLU A N 1
ATOM 1563 C CA . GLU A 1 210 ? -96.627 -27.386 121.481 1.00 65.88 210 GLU A CA 1
ATOM 1564 C C . GLU A 1 210 ? -97.025 -26.611 122.738 1.00 65.88 210 GLU A C 1
ATOM 1566 O O . GLU A 1 210 ? -97.719 -27.161 123.593 1.00 65.88 210 GLU A O 1
ATOM 1571 N N . LYS A 1 211 ? -96.680 -25.319 122.835 1.00 65.56 211 LYS A N 1
ATOM 1572 C CA . LYS A 1 211 ? -97.177 -24.457 123.917 1.00 65.56 211 LYS A CA 1
ATOM 1573 C C . LYS A 1 211 ? -98.702 -24.384 123.924 1.00 65.56 211 LYS A C 1
ATOM 1575 O O . LYS A 1 211 ? -99.289 -24.558 124.985 1.00 65.56 211 LYS A O 1
ATOM 1580 N N . ALA A 1 212 ? -99.343 -24.210 122.769 1.00 64.38 212 ALA A N 1
ATOM 1581 C CA . ALA A 1 212 ? -100.801 -24.211 122.664 1.00 64.38 212 ALA A CA 1
ATOM 1582 C C . ALA A 1 212 ? -101.415 -25.574 123.042 1.00 64.38 212 ALA A C 1
ATOM 1584 O O . ALA A 1 212 ? -102.488 -25.621 123.643 1.00 64.38 212 ALA A O 1
ATOM 1585 N N . ARG A 1 213 ? -100.728 -26.687 122.753 1.00 60.78 213 ARG A N 1
ATOM 1586 C CA . ARG A 1 213 ? -101.156 -28.038 123.143 1.00 60.78 213 ARG A CA 1
ATOM 1587 C C . ARG A 1 213 ? -101.044 -28.262 124.654 1.00 60.78 213 ARG A C 1
ATOM 1589 O O . ARG A 1 213 ? -101.989 -28.758 125.257 1.00 60.78 213 ARG A O 1
ATOM 1596 N N . LEU A 1 214 ? -99.948 -27.817 125.269 1.00 59.66 214 LEU A N 1
ATOM 1597 C CA . LEU A 1 214 ? -99.737 -27.860 126.721 1.00 59.66 214 LEU A CA 1
ATOM 1598 C C . LEU A 1 214 ? -100.696 -26.924 127.477 1.00 59.66 214 LEU A C 1
ATOM 1600 O O . LEU A 1 214 ? -101.115 -27.224 128.594 1.00 59.66 214 LEU A O 1
ATOM 1604 N N . GLU A 1 215 ? -101.081 -25.796 126.877 1.00 57.94 215 GLU A N 1
ATOM 1605 C CA . GLU A 1 215 ? -102.066 -24.871 127.446 1.00 57.94 215 GLU A CA 1
ATOM 1606 C C . GLU A 1 215 ? -103.502 -25.411 127.317 1.00 57.94 215 GLU A C 1
ATOM 1608 O O . GLU A 1 215 ? -104.300 -25.272 128.247 1.00 57.94 215 GLU A O 1
ATOM 1613 N N . ALA A 1 216 ? -103.815 -26.121 126.226 1.00 56.59 216 ALA A N 1
ATOM 1614 C CA . ALA A 1 216 ? -105.057 -26.882 126.082 1.00 56.59 216 ALA A CA 1
ATOM 1615 C C . ALA A 1 216 ? -105.139 -28.058 127.076 1.00 56.59 216 ALA A C 1
ATOM 1617 O O . ALA A 1 216 ? -106.203 -28.307 127.643 1.00 56.59 216 ALA A O 1
ATOM 1618 N N . GLU A 1 217 ? -104.017 -28.721 127.361 1.00 53.69 217 GLU A N 1
ATOM 1619 C CA . GLU A 1 217 ? -103.927 -29.796 128.356 1.00 53.69 217 GLU A CA 1
ATOM 1620 C C . GLU A 1 217 ? -104.056 -29.260 129.797 1.00 53.69 217 GLU A C 1
ATOM 1622 O O . GLU A 1 217 ? -104.755 -29.851 130.621 1.00 53.69 217 GLU A O 1
ATOM 1627 N N . ARG A 1 218 ? -103.527 -28.060 130.089 1.00 53.19 218 ARG A N 1
ATOM 1628 C CA . ARG A 1 218 ? -103.781 -27.346 131.360 1.00 53.19 218 ARG A CA 1
ATOM 1629 C C . ARG A 1 218 ? -105.232 -26.887 131.530 1.00 53.19 218 ARG A C 1
ATOM 1631 O O . ARG A 1 218 ? -105.690 -26.754 132.664 1.00 53.19 218 ARG A O 1
ATOM 1638 N N . LYS A 1 219 ? -105.975 -26.674 130.440 1.00 53.78 219 LYS A N 1
ATOM 1639 C CA . LYS A 1 219 ? -107.395 -26.277 130.475 1.00 53.78 219 LYS A CA 1
ATOM 1640 C C . LYS A 1 219 ? -108.361 -27.467 130.620 1.00 53.78 219 LYS A C 1
ATOM 1642 O O . LYS A 1 219 ? -109.530 -27.252 130.924 1.00 53.78 219 LYS A O 1
ATOM 1647 N N . ALA A 1 220 ? -107.877 -28.704 130.476 1.00 48.53 220 ALA A N 1
ATOM 1648 C CA . ALA A 1 220 ? -108.647 -29.936 130.685 1.00 48.53 220 ALA A CA 1
ATOM 1649 C C . ALA A 1 220 ? -108.617 -30.463 132.142 1.00 48.53 220 ALA A C 1
ATOM 1651 O O . ALA A 1 220 ? -109.298 -31.437 132.451 1.00 48.53 220 ALA A O 1
ATOM 1652 N N . ALA A 1 221 ? -107.878 -29.812 133.053 1.00 43.53 221 ALA A N 1
ATOM 1653 C CA . ALA A 1 221 ? -107.695 -30.235 134.449 1.00 43.53 221 ALA A CA 1
ATOM 1654 C C . ALA A 1 221 ? -108.231 -29.220 135.490 1.00 43.53 221 ALA A C 1
ATOM 1656 O O . ALA A 1 221 ? -107.570 -28.939 136.490 1.00 43.53 221 ALA A O 1
ATOM 1657 N N . GLN A 1 222 ? -109.439 -28.676 135.285 1.00 35.94 222 GLN A N 1
ATOM 1658 C CA . GLN A 1 222 ? -110.183 -27.935 136.321 1.00 35.94 222 GLN A CA 1
ATOM 1659 C C . GLN A 1 222 ? -111.633 -28.451 136.457 1.00 35.94 222 GLN A C 1
ATOM 1661 O O . GLN A 1 222 ? -112.365 -28.451 135.467 1.00 35.94 222 GLN A O 1
ATOM 1666 N N . PRO A 1 223 ? -112.069 -28.889 137.659 1.00 42.97 223 PRO A N 1
ATOM 1667 C CA . PRO A 1 223 ? -113.412 -29.429 137.891 1.00 42.97 223 PRO A CA 1
ATOM 1668 C C . PRO A 1 223 ? -114.479 -28.326 138.089 1.00 42.97 223 PRO A C 1
ATOM 1670 O O . PRO A 1 223 ? -114.177 -27.287 138.684 1.00 42.97 223 PRO A O 1
ATOM 1673 N N . PRO A 1 224 ? -115.741 -28.533 137.656 1.00 42.38 224 PRO A N 1
ATOM 1674 C CA . PRO A 1 224 ? -116.828 -27.572 137.856 1.00 42.38 224 PRO A CA 1
ATOM 1675 C C . PRO A 1 224 ? -117.475 -27.662 139.255 1.00 42.38 224 PRO A C 1
ATOM 1677 O O . PRO A 1 224 ? -117.718 -28.744 139.787 1.00 42.38 224 PRO A O 1
ATOM 1680 N N . LYS A 1 225 ? -117.777 -26.487 139.828 1.00 37.16 225 LYS A N 1
ATOM 1681 C CA . LYS A 1 225 ? -118.514 -26.249 141.086 1.00 37.16 225 LYS A CA 1
ATOM 1682 C C . LYS A 1 225 ? -120.007 -26.588 140.955 1.00 37.16 225 LYS A C 1
ATOM 1684 O O . LYS A 1 225 ? -120.628 -26.229 139.959 1.00 37.16 225 LYS A O 1
ATOM 1689 N N . VAL A 1 226 ? -120.590 -27.165 142.011 1.00 40.19 226 VAL A N 1
ATOM 1690 C CA . VAL A 1 226 ? -122.042 -27.350 142.200 1.00 40.19 226 VAL A CA 1
ATOM 1691 C C . VAL A 1 226 ? -122.450 -26.766 143.560 1.00 40.19 226 VAL A C 1
ATOM 1693 O O . VAL A 1 226 ? -121.893 -27.144 144.587 1.00 40.19 226 VAL A O 1
ATOM 1696 N N . GLU A 1 227 ? -123.417 -25.846 143.552 1.00 36.53 227 GLU A N 1
ATOM 1697 C CA . GLU A 1 227 ? -124.087 -25.241 144.716 1.00 36.53 227 GLU A CA 1
ATOM 1698 C C . GLU A 1 227 ? -125.431 -25.935 145.004 1.00 36.53 227 GLU A C 1
ATOM 1700 O O . GLU A 1 227 ? -126.202 -26.200 144.081 1.00 36.53 227 GLU A O 1
ATOM 1705 N N . ARG A 1 228 ? -125.761 -26.135 146.290 1.00 37.28 228 ARG A N 1
ATOM 1706 C CA . ARG A 1 228 ? -127.137 -26.303 146.803 1.00 37.28 228 ARG A CA 1
ATOM 1707 C C . ARG A 1 228 ? -127.260 -25.707 148.217 1.00 37.28 228 ARG A C 1
ATOM 1709 O O . ARG A 1 228 ? -126.715 -26.264 149.158 1.00 37.28 228 ARG A O 1
ATOM 1716 N N . ALA A 1 229 ? -127.915 -24.543 148.282 1.00 41.91 229 ALA A N 1
ATOM 1717 C CA . ALA A 1 229 ? -129.076 -24.128 149.101 1.00 41.91 229 ALA A CA 1
ATOM 1718 C C . ALA A 1 229 ? -129.351 -24.701 150.531 1.00 41.91 229 ALA A C 1
ATOM 1720 O O . ALA A 1 229 ? -128.952 -25.815 150.844 1.00 41.91 229 ALA A O 1
ATOM 1721 N N . PRO A 1 230 ? -130.099 -23.958 151.389 1.00 58.28 230 PRO A N 1
ATOM 1722 C CA . PRO A 1 230 ? -129.716 -23.702 152.789 1.00 58.28 230 PRO A CA 1
ATOM 1723 C C . PRO A 1 230 ? -130.755 -24.069 153.892 1.00 58.28 230 PRO A C 1
ATOM 1725 O O . PRO A 1 230 ? -131.899 -24.379 153.574 1.00 58.28 230 PRO A O 1
ATOM 1728 N N . LEU A 1 231 ? -130.345 -23.845 155.167 1.00 46.09 231 LEU A N 1
ATOM 1729 C CA . LEU A 1 231 ? -131.128 -23.501 156.397 1.00 46.09 231 LEU A CA 1
ATOM 1730 C C . LEU A 1 231 ? -132.007 -24.601 157.069 1.00 46.09 231 LEU A C 1
ATOM 1732 O O . LEU A 1 231 ? -132.372 -25.544 156.375 1.00 46.09 231 LEU A O 1
ATOM 1736 N N . PRO A 1 232 ? -132.466 -24.482 158.355 1.00 55.69 232 PRO A N 1
ATOM 1737 C CA . PRO A 1 232 ? -132.164 -23.524 159.457 1.00 55.69 232 PRO A CA 1
ATOM 1738 C C . PRO A 1 232 ? -132.143 -24.106 160.924 1.00 55.69 232 PRO A C 1
ATOM 1740 O O . PRO A 1 232 ? -132.353 -25.295 161.124 1.00 55.69 232 PRO A O 1
ATOM 1743 N N . GLN A 1 233 ? -132.030 -23.191 161.920 1.00 39.78 233 GLN A N 1
ATOM 1744 C CA . GLN A 1 233 ? -132.494 -23.232 163.343 1.00 39.78 233 GLN A CA 1
ATOM 1745 C C . GLN A 1 233 ? -131.750 -24.140 164.351 1.00 39.78 233 GLN A C 1
ATOM 1747 O O . GLN A 1 233 ? -131.223 -25.173 163.973 1.00 39.78 233 GLN A O 1
ATOM 1752 N N . ALA A 1 234 ? -131.738 -23.915 165.670 1.00 41.25 234 ALA A N 1
ATOM 1753 C CA . ALA A 1 234 ? -131.887 -22.783 166.603 1.00 41.25 234 ALA A CA 1
ATOM 1754 C C . ALA A 1 234 ? -131.819 -23.417 168.016 1.00 41.25 234 ALA A C 1
ATOM 1756 O O . ALA A 1 234 ? -132.492 -24.426 168.195 1.00 41.25 234 ALA A O 1
ATOM 1757 N N . ASN A 1 235 ? -131.106 -22.786 168.966 1.00 41.91 235 ASN A N 1
ATOM 1758 C CA . ASN A 1 235 ? -131.194 -22.936 170.444 1.00 41.91 235 ASN A CA 1
ATOM 1759 C C . ASN A 1 235 ? -130.891 -24.351 171.019 1.00 41.91 235 ASN A C 1
ATOM 1761 O O . ASN A 1 235 ? -131.161 -25.356 170.378 1.00 41.91 235 ASN A O 1
ATOM 1765 N N . ASP A 1 236 ? -130.295 -24.581 172.188 1.00 42.62 236 ASP A N 1
ATOM 1766 C CA . ASP A 1 236 ? -129.906 -23.819 173.385 1.00 42.62 236 ASP A CA 1
ATOM 1767 C C . ASP A 1 236 ? -128.453 -24.175 173.780 1.00 42.62 236 ASP A C 1
ATOM 1769 O O . ASP A 1 236 ? -127.953 -25.231 173.317 1.00 42.62 236 ASP A O 1
#

Foldseek 3Di:
DDWDPWDWDDDPFWIKIKTKDADPVVQKIKMKIKIWTDCVVLDDPPATQIKIKMWIDHDVDIDIDIDRVSNVVSVVVSVVVVVVVVVVVVVVVVVVVVVVVVVVVVVVVVVVVVVVVVVVVVVVVVVVVVVVVVVVVVVVVVVVVVVVVVVVVVVVVVVVVVVVVVVVVVVVVVVVVVVVVVVVVVVVVVVVVVVVVVVVVVVVVVVVVVVVVVVVVVVVPDDDDDDDDYYDDDDD

Secondary structure (DSSP, 8-state):
-EEEEEEEEEETTEEEEEEEEEETTTTEEEEEEEEEE--GGG-BTTB--EEEEEEEEETT--EEEEE-HHHHHHHHHHHHHHHHHHHHHHHHHHHHHHHHHHHHHHHHHHHHHHHHHHHHHHHHHHHHHHHHHHHHHHHHHHHHHHHHHHHHHHHHHHHHHHHHHHHHHHHHHHHHHHHHHHHHHHHHHHHHHHHHHHHHHHHHHHHHHHHHHHHHHHHTS-PPP-----------

Radius of gyration: 86.9 Å; chains: 1; bounding box: 176×42×245 Å